Protein AF-A0A9J6NYT6-F1 (afdb_monomer_lite)

pLDDT: mean 82.71, std 15.42, range [29.22, 96.88]

Foldseek 3Di:
DFFPAKDQQLVVFDPVDPVCVLLRALKMKTADPDADPDDQAPQWWKWKADPVRDIAIWHFNDWDADPRGTITMTHGDPADDPDDSCPSSPDTDDGTDMDMGTWDDLVVAACSCVVCVVVVNYRFWLAQWAWDWDDDPQKIWIFIDDGVQKTKIKIFARWDDKDKDWDVGPDCVVRHPHGWGGWDWTADPVRWIKIKTKDKDKDWAQPDADPVRHRPDTDIDITIIMMIITGRGIHMDMDRNVVVVCVVVVHDDDDQDPVNVVVVVVVVVVVVVPDDDDDDDDD

Structure (mmCIF, N/CA/C/O backbone):
data_AF-A0A9J6NYT6-F1
#
_entry.id   AF-A0A9J6NYT6-F1
#
loop_
_atom_site.group_PDB
_atom_site.id
_atom_site.type_symbol
_atom_site.label_atom_id
_atom_site.label_alt_id
_atom_site.label_comp_id
_atom_site.label_asym_id
_atom_site.label_entity_id
_atom_site.label_seq_id
_atom_site.pdbx_PDB_ins_code
_atom_site.Cartn_x
_atom_site.Cartn_y
_atom_site.Cartn_z
_atom_site.occupancy
_atom_site.B_iso_or_equiv
_atom_site.auth_seq_id
_atom_site.auth_comp_id
_atom_site.auth_asym_id
_atom_site.auth_atom_id
_atom_site.pdbx_PDB_model_num
ATOM 1 N N . MET A 1 1 ? -15.935 11.341 13.101 1.00 89.31 1 MET A N 1
ATOM 2 C CA . MET A 1 1 ? -15.604 10.497 14.270 1.00 89.31 1 MET A CA 1
ATOM 3 C C . MET A 1 1 ? -15.209 11.402 15.426 1.00 89.31 1 MET A C 1
ATOM 5 O O . MET A 1 1 ? -14.407 12.306 15.218 1.00 89.31 1 MET A O 1
ATOM 9 N N . ASN A 1 2 ? -15.717 11.183 16.635 1.00 92.25 2 ASN A N 1
ATOM 10 C CA . ASN A 1 2 ? -15.248 11.907 17.818 1.00 92.25 2 ASN A CA 1
ATOM 11 C C . ASN A 1 2 ? -14.511 10.955 18.776 1.00 92.25 2 ASN A C 1
ATOM 13 O O . ASN A 1 2 ? -15.059 9.969 19.260 1.00 92.25 2 ASN A O 1
ATOM 17 N N . ILE A 1 3 ? -13.231 11.246 19.018 1.00 92.06 3 ILE A N 1
ATOM 18 C CA . ILE A 1 3 ? -12.325 10.421 19.820 1.00 92.06 3 ILE A CA 1
ATOM 19 C C . ILE A 1 3 ? -12.469 10.797 21.295 1.00 92.06 3 ILE A C 1
ATOM 21 O O . ILE A 1 3 ? -12.020 11.861 21.734 1.00 92.06 3 ILE A O 1
ATOM 25 N N . ILE A 1 4 ? -13.029 9.889 22.093 1.00 93.31 4 ILE A N 1
ATOM 26 C CA . ILE A 1 4 ? -13.203 10.075 23.541 1.00 93.31 4 ILE A CA 1
ATOM 27 C C . ILE A 1 4 ? -11.895 9.783 24.284 1.00 93.31 4 ILE A C 1
ATOM 29 O O . ILE A 1 4 ? -11.537 10.442 25.275 1.00 93.31 4 ILE A O 1
ATOM 33 N N . LYS A 1 5 ? -11.181 8.747 23.837 1.00 91.69 5 LYS A N 1
ATOM 34 C CA . LYS A 1 5 ? -9.994 8.213 24.506 1.00 91.69 5 LYS A CA 1
ATOM 35 C C . LYS A 1 5 ? -9.173 7.380 23.529 1.00 91.69 5 LYS A C 1
ATOM 37 O O . LYS A 1 5 ? -9.734 6.643 22.736 1.00 91.69 5 LYS A O 1
ATOM 42 N N . ALA A 1 6 ? -7.853 7.436 23.658 1.00 90.81 6 ALA A N 1
ATOM 43 C CA . ALA A 1 6 ? -6.938 6.545 22.959 1.00 90.81 6 ALA A CA 1
ATOM 44 C C . ALA A 1 6 ? -5.901 5.993 23.941 1.00 90.81 6 ALA A C 1
ATOM 46 O O . ALA A 1 6 ? -5.432 6.711 24.831 1.00 90.81 6 ALA A O 1
ATOM 47 N N . VAL A 1 7 ? -5.574 4.711 23.813 1.00 90.88 7 VAL A N 1
ATOM 48 C CA . VAL A 1 7 ? -4.618 3.996 24.671 1.00 90.88 7 VAL A CA 1
ATOM 49 C C . VAL A 1 7 ? -3.883 2.931 23.862 1.00 90.88 7 VAL A C 1
ATOM 51 O O . VAL A 1 7 ? -4.403 2.447 22.864 1.00 90.88 7 VAL A O 1
ATOM 54 N N . ASN A 1 8 ? -2.695 2.523 24.307 1.00 89.12 8 ASN A N 1
ATOM 55 C CA . ASN A 1 8 ? -1.997 1.393 23.688 1.00 89.12 8 ASN A CA 1
ATOM 56 C C . ASN A 1 8 ? -2.795 0.097 23.901 1.00 89.12 8 ASN A C 1
ATOM 58 O O . ASN A 1 8 ? -3.263 -0.162 25.019 1.00 89.12 8 ASN A O 1
ATOM 62 N N . ASN A 1 9 ? -2.930 -0.709 22.845 1.00 89.56 9 ASN A N 1
ATOM 63 C CA . ASN A 1 9 ? -3.785 -1.896 22.864 1.00 89.56 9 ASN A CA 1
ATOM 64 C C . ASN A 1 9 ? -3.196 -3.042 23.708 1.00 89.56 9 ASN A C 1
ATOM 66 O O . ASN A 1 9 ? -3.945 -3.832 24.271 1.00 89.56 9 ASN A O 1
ATOM 70 N N . SER A 1 10 ? -1.875 -3.069 23.920 1.00 83.81 10 SER A N 1
ATOM 71 C CA . SER A 1 10 ? -1.151 -4.084 24.718 1.00 83.81 10 SER A CA 1
ATOM 72 C C . SER A 1 10 ? -1.704 -4.383 26.119 1.00 83.81 10 SER A C 1
ATOM 74 O O . SER A 1 10 ? -1.366 -5.412 26.699 1.00 83.81 10 SER A O 1
ATOM 76 N N . ARG A 1 11 ? -2.529 -3.502 26.699 1.00 83.94 11 ARG A N 1
ATOM 77 C CA . ARG A 1 11 ? -3.170 -3.714 28.011 1.00 83.94 11 ARG A CA 1
ATOM 78 C C . ARG A 1 11 ? -4.431 -4.578 27.956 1.00 83.94 11 ARG A C 1
ATOM 80 O O . ARG A 1 11 ? -4.862 -5.055 29.000 1.00 83.94 11 ARG A O 1
ATOM 87 N N . PHE A 1 12 ? -5.017 -4.750 26.776 1.00 84.12 12 PHE A N 1
ATOM 88 C CA . PHE A 1 12 ? -6.270 -5.479 26.559 1.00 84.12 12 PHE A CA 1
ATOM 89 C C . PHE A 1 12 ? -6.036 -6.884 26.011 1.00 84.12 12 PHE A C 1
ATOM 91 O O . PHE A 1 12 ? -6.985 -7.618 25.758 1.00 84.12 12 PHE A O 1
ATOM 98 N N . VAL A 1 13 ? -4.768 -7.255 25.834 1.00 81.56 13 VAL A N 1
ATOM 99 C CA . VAL A 1 13 ? -4.377 -8.454 25.117 1.00 81.56 13 VAL A CA 1
ATOM 100 C C . VAL A 1 13 ? -3.459 -9.311 25.981 1.00 81.56 13 VAL A C 1
ATOM 102 O O . VAL A 1 13 ? -2.550 -8.812 26.649 1.00 81.56 13 VAL A O 1
ATOM 105 N N . SER A 1 14 ? -3.716 -10.619 26.007 1.00 75.00 14 SER A N 1
ATOM 106 C CA . SER A 1 14 ? -2.913 -11.559 26.786 1.00 75.00 14 SER A CA 1
ATOM 107 C C . SER A 1 14 ? -1.550 -11.767 26.133 1.00 75.00 14 SER A C 1
ATOM 109 O O . SER A 1 14 ? -1.459 -12.324 25.047 1.00 75.00 14 SER A O 1
ATOM 111 N N . LYS A 1 15 ? -0.470 -11.436 26.849 1.00 68.44 15 LYS A N 1
ATOM 112 C CA . LYS A 1 15 ? 0.912 -11.717 26.410 1.00 68.44 15 LYS A CA 1
ATOM 113 C C . LYS A 1 15 ? 1.269 -13.210 26.360 1.00 68.44 15 LYS A C 1
ATOM 115 O O . LYS A 1 15 ? 2.393 -13.545 26.015 1.00 68.44 15 LYS A O 1
ATOM 120 N N . LYS A 1 16 ? 0.365 -14.096 26.789 1.00 69.94 16 LYS A N 1
ATOM 121 C CA . LYS A 1 16 ? 0.577 -15.553 26.790 1.00 69.94 16 LYS A CA 1
ATOM 122 C C . LYS A 1 16 ? 0.117 -16.227 25.498 1.00 69.94 16 LYS A C 1
ATOM 124 O O . LYS A 1 16 ? 0.369 -17.415 25.339 1.00 69.94 16 LYS A O 1
ATOM 129 N N . ASP A 1 17 ? -0.582 -15.499 24.634 1.00 71.38 17 ASP A N 1
ATOM 130 C CA . ASP A 1 17 ? -1.021 -15.993 23.336 1.00 71.38 17 ASP A CA 1
ATOM 131 C C . ASP A 1 17 ? -0.263 -15.232 22.246 1.00 71.38 17 ASP A C 1
ATOM 133 O O . ASP A 1 17 ? -0.479 -14.035 22.046 1.00 71.38 17 ASP A O 1
ATOM 137 N N . GLU A 1 18 ? 0.663 -15.926 21.583 1.00 62.22 18 GLU A N 1
ATOM 138 C CA . GLU A 1 18 ? 1.524 -15.350 20.545 1.00 62.22 18 GLU A CA 1
ATOM 139 C C . GLU A 1 18 ? 0.711 -14.742 19.396 1.00 62.22 18 GLU A C 1
ATOM 141 O O . GLU A 1 18 ? 1.094 -13.699 18.879 1.00 62.22 18 GLU A O 1
ATOM 146 N N . ARG A 1 19 ? -0.461 -15.304 19.061 1.00 63.06 19 ARG A N 1
ATOM 147 C CA . ARG A 1 19 ? -1.293 -14.795 17.955 1.00 63.06 19 ARG A CA 1
ATOM 148 C C . ARG A 1 19 ? -1.909 -13.437 18.252 1.00 63.06 19 ARG A C 1
ATOM 150 O O . ARG A 1 19 ? -2.199 -12.684 17.333 1.00 63.06 19 ARG A O 1
ATOM 157 N N . TYR A 1 20 ? -2.139 -13.126 19.525 1.00 66.88 20 TYR A N 1
ATOM 158 C CA . TYR A 1 20 ? -2.675 -11.828 19.918 1.00 66.88 20 TYR A CA 1
ATOM 159 C C . TYR A 1 20 ? -1.577 -10.842 20.334 1.00 66.88 20 TYR A C 1
ATOM 161 O O . TYR A 1 20 ? -1.833 -9.643 20.424 1.00 66.88 20 TYR A O 1
ATOM 169 N N . TYR A 1 21 ? -0.350 -11.312 20.573 1.00 64.88 21 TYR A N 1
ATOM 170 C CA . TYR A 1 21 ? 0.775 -10.438 20.900 1.00 64.88 21 TYR A CA 1
ATOM 171 C C . TYR A 1 21 ? 1.012 -9.378 19.812 1.00 64.88 21 TYR A C 1
ATOM 173 O O . TYR A 1 21 ? 1.197 -8.207 20.150 1.00 64.88 21 TYR A O 1
ATOM 181 N N . GLU A 1 22 ? 0.908 -9.770 18.539 1.00 63.12 22 GLU A N 1
ATOM 182 C CA . GLU A 1 22 ? 1.060 -8.889 17.371 1.00 63.12 22 GLU A CA 1
ATOM 183 C C . GLU A 1 22 ? 0.010 -7.763 17.360 1.00 63.12 22 GLU A C 1
ATOM 185 O O . GLU A 1 22 ? 0.366 -6.599 17.252 1.00 63.12 22 GLU A O 1
ATOM 190 N N . ILE A 1 23 ? -1.261 -8.067 17.659 1.00 67.56 23 ILE A N 1
ATOM 191 C CA . ILE A 1 23 ? -2.354 -7.071 17.771 1.00 67.56 23 ILE A CA 1
ATOM 192 C C . ILE A 1 23 ? -2.199 -6.174 19.023 1.00 67.56 23 ILE A C 1
ATOM 194 O O . ILE A 1 23 ? -2.847 -5.133 19.186 1.00 67.56 23 ILE A O 1
ATOM 198 N N . GLY A 1 24 ? -1.374 -6.588 19.986 1.00 72.19 24 GLY A N 1
ATOM 199 C CA . GLY A 1 24 ? -1.119 -5.846 21.218 1.00 72.19 24 GLY A CA 1
ATOM 200 C C . GLY A 1 24 ? 0.029 -4.841 21.103 1.00 72.19 24 GLY A C 1
ATOM 201 O O . GLY A 1 24 ? -0.044 -3.763 21.708 1.00 72.19 24 GLY A O 1
ATOM 202 N N . TYR A 1 25 ? 1.100 -5.197 20.396 1.00 74.44 25 TYR A N 1
ATOM 203 C CA . TYR A 1 25 ? 2.302 -4.376 20.242 1.00 74.44 25 TYR A CA 1
ATOM 204 C C . TYR A 1 25 ? 2.133 -3.370 19.094 1.00 74.44 25 TYR A C 1
ATOM 206 O O . TYR A 1 25 ? 1.484 -3.673 18.109 1.00 74.44 25 TYR A O 1
ATOM 214 N N . GLY A 1 26 ? 2.634 -2.138 19.239 1.00 77.44 26 GLY A N 1
ATOM 215 C CA . GLY A 1 26 ? 2.500 -1.082 18.213 1.00 77.44 26 GLY A CA 1
ATOM 216 C C . GLY A 1 26 ? 1.087 -0.498 18.020 1.00 77.44 26 GLY A C 1
ATOM 217 O O . GLY A 1 26 ? 0.943 0.692 17.740 1.00 77.44 26 GLY A O 1
ATOM 218 N N . CYS A 1 27 ? 0.041 -1.281 18.288 1.00 87.50 27 CYS A N 1
ATOM 219 C CA . CYS A 1 27 ? -1.355 -0.911 18.088 1.00 87.50 27 CYS A CA 1
ATOM 220 C C . CYS A 1 27 ? -1.920 0.055 19.146 1.00 87.50 27 CYS A C 1
ATOM 222 O O . CYS A 1 27 ? -1.595 0.010 20.346 1.00 87.50 27 CYS A O 1
ATOM 224 N N . LYS A 1 28 ? -2.899 0.868 18.731 1.00 90.00 28 LYS A N 1
ATOM 225 C CA . LYS A 1 28 ? -3.698 1.732 19.615 1.00 90.00 28 LYS A CA 1
ATOM 226 C C . LYS A 1 28 ? -5.175 1.384 19.554 1.00 90.00 28 LYS A C 1
ATOM 228 O O . LYS A 1 28 ? -5.756 1.284 18.486 1.00 90.00 28 LYS A O 1
ATOM 233 N N . ARG A 1 29 ? -5.816 1.308 20.719 1.00 92.56 29 ARG A N 1
ATOM 234 C CA . ARG A 1 29 ? -7.275 1.270 20.832 1.00 92.56 29 ARG A CA 1
ATOM 235 C C . ARG A 1 29 ? -7.814 2.691 20.965 1.00 92.56 29 ARG A C 1
ATOM 237 O O . ARG A 1 29 ? -7.418 3.418 21.885 1.00 92.56 29 ARG A O 1
ATOM 244 N N . ILE A 1 30 ? -8.729 3.064 20.079 1.00 93.31 30 ILE A N 1
ATOM 245 C CA . ILE A 1 30 ? -9.448 4.339 20.086 1.00 93.31 30 ILE A CA 1
ATOM 246 C C . ILE A 1 30 ? -10.905 4.083 20.450 1.00 93.31 30 ILE A C 1
ATOM 248 O O . ILE A 1 30 ? -11.561 3.277 19.805 1.00 93.31 30 ILE A O 1
ATOM 252 N N . TYR A 1 31 ? -11.401 4.799 21.456 1.00 94.88 31 TYR A N 1
ATOM 253 C CA . TYR A 1 31 ? -12.810 4.823 21.833 1.00 94.88 31 TYR A CA 1
ATOM 254 C C . TYR A 1 31 ? -13.521 5.990 21.163 1.00 94.88 31 TYR A C 1
ATOM 256 O O . TYR A 1 31 ? -13.043 7.133 21.223 1.00 94.88 31 TYR A O 1
ATOM 264 N N . THR A 1 32 ? -14.679 5.696 20.590 1.00 93.88 32 THR A N 1
ATOM 265 C CA . THR A 1 32 ? -15.539 6.635 19.876 1.00 93.88 32 THR A CA 1
ATOM 266 C C . THR A 1 32 ? -16.887 6.761 20.578 1.00 93.88 32 THR A C 1
ATOM 268 O O . THR A 1 32 ? -17.296 5.892 21.348 1.00 93.88 32 THR A O 1
ATOM 271 N N . ASP A 1 33 ? -17.563 7.889 20.376 1.00 91.38 33 ASP A N 1
ATOM 272 C CA . ASP A 1 33 ? -18.908 8.133 20.917 1.00 91.38 33 ASP A CA 1
ATOM 273 C C . ASP A 1 33 ? -20.014 7.386 20.173 1.00 91.38 33 ASP A C 1
ATOM 275 O O . ASP A 1 33 ? -21.083 7.145 20.733 1.00 91.38 33 ASP A O 1
ATOM 279 N N . GLU A 1 34 ? -19.736 6.978 18.943 1.00 90.94 34 GLU A N 1
ATOM 280 C CA . GLU A 1 34 ? -20.623 6.189 18.105 1.00 90.94 34 GLU A CA 1
ATOM 281 C C . GLU A 1 34 ? -19.889 5.009 17.466 1.00 90.94 34 GLU A C 1
ATOM 283 O O . GLU A 1 34 ? -18.660 5.004 17.337 1.00 90.94 34 GLU A O 1
ATOM 288 N N . LYS A 1 35 ? -20.662 4.007 17.039 1.00 91.62 35 LYS A N 1
ATOM 289 C CA . LYS A 1 35 ? -20.138 2.906 16.237 1.00 91.62 35 LYS A CA 1
ATOM 290 C C . LYS A 1 35 ? -19.769 3.448 14.860 1.00 91.62 35 LYS A C 1
ATOM 292 O O . LYS A 1 35 ? -20.596 4.070 14.198 1.00 91.62 35 LYS A O 1
ATOM 297 N N . LEU A 1 36 ? -18.554 3.155 14.413 1.00 89.62 36 LEU A N 1
ATOM 298 C CA . LEU A 1 36 ? -18.132 3.449 13.051 1.00 89.62 36 LEU A CA 1
ATOM 299 C C . LEU A 1 36 ? -18.509 2.283 12.139 1.00 89.62 36 LEU A C 1
ATOM 301 O O . LEU A 1 36 ? -18.157 1.137 12.418 1.00 89.62 36 LEU A O 1
ATOM 305 N N . ASP A 1 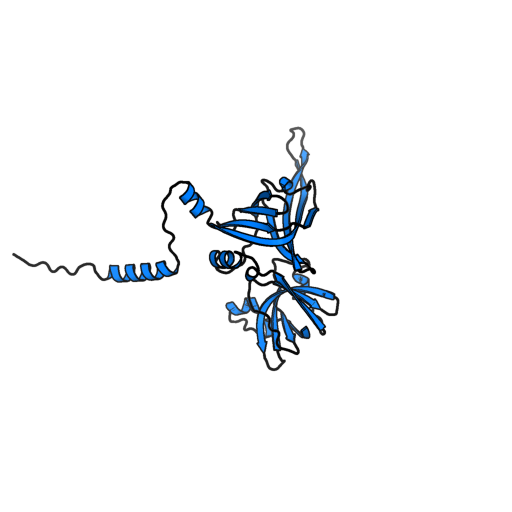37 ? -19.218 2.571 11.052 1.00 88.81 37 ASP A N 1
ATOM 306 C CA . ASP A 1 37 ? -19.538 1.579 10.025 1.00 88.81 37 ASP A CA 1
ATOM 307 C C . ASP A 1 37 ? -18.374 1.465 9.034 1.00 88.81 37 ASP A C 1
ATOM 309 O O . ASP A 1 37 ? -18.398 2.013 7.933 1.00 88.81 37 ASP A O 1
ATOM 313 N N . ILE A 1 38 ? -17.282 0.856 9.499 1.00 87.94 38 ILE A N 1
ATOM 314 C CA . ILE A 1 38 ? -16.021 0.756 8.764 1.00 87.94 38 ILE A CA 1
ATOM 315 C C . ILE A 1 38 ? -15.564 -0.707 8.768 1.00 87.94 38 ILE A C 1
ATOM 317 O O . ILE A 1 38 ? -15.541 -1.325 9.836 1.00 87.94 38 ILE A O 1
ATOM 321 N N . PRO A 1 39 ? -15.208 -1.286 7.607 1.00 89.25 39 PRO A N 1
ATOM 322 C CA . PRO A 1 39 ? -14.769 -2.672 7.538 1.00 89.25 39 PRO A CA 1
ATOM 323 C C . PRO A 1 39 ? -13.416 -2.867 8.232 1.00 89.25 39 PRO A C 1
ATOM 325 O O . PRO A 1 39 ? -12.476 -2.092 8.027 1.00 89.25 39 PRO A O 1
ATOM 328 N N . VAL A 1 40 ? -13.337 -3.936 9.027 1.00 90.00 40 VAL A N 1
ATOM 329 C CA . VAL A 1 40 ? -12.113 -4.430 9.668 1.00 90.00 40 VAL A CA 1
ATOM 330 C C . VAL A 1 40 ? -11.440 -5.396 8.702 1.00 90.00 40 VAL A C 1
ATOM 332 O O . VAL A 1 40 ? -11.814 -6.563 8.621 1.00 90.00 40 VAL A O 1
ATOM 335 N N . GLU A 1 41 ? -10.486 -4.892 7.928 1.00 88.81 41 GLU A N 1
ATOM 336 C CA . GLU A 1 41 ? -9.841 -5.645 6.856 1.00 88.81 41 GLU A CA 1
ATOM 337 C C . GLU A 1 41 ? -8.365 -5.277 6.753 1.00 88.81 41 GLU A C 1
ATOM 339 O O . GLU A 1 41 ? -8.009 -4.114 6.573 1.00 88.81 41 GLU A O 1
ATOM 344 N N . LYS A 1 42 ? -7.501 -6.294 6.794 1.00 85.25 42 LYS A N 1
ATOM 345 C CA . LYS A 1 42 ? -6.040 -6.138 6.884 1.00 85.25 42 LYS A CA 1
ATOM 346 C C . LYS A 1 42 ? -5.378 -5.453 5.678 1.00 85.25 42 LYS A C 1
ATOM 348 O O . LYS A 1 42 ? -4.242 -5.014 5.775 1.00 85.25 42 LYS A O 1
ATOM 353 N N . ASN A 1 43 ? -6.078 -5.390 4.543 1.00 90.25 43 ASN A N 1
ATOM 354 C CA . ASN A 1 43 ? -5.583 -4.786 3.302 1.00 90.25 43 ASN A CA 1
ATOM 355 C C . ASN A 1 43 ? -6.191 -3.396 3.028 1.00 90.25 43 ASN A C 1
ATOM 357 O O . ASN A 1 43 ? -5.990 -2.856 1.943 1.00 90.25 43 ASN A O 1
ATOM 361 N N . ILE A 1 44 ? -6.984 -2.836 3.950 1.00 93.31 44 ILE A N 1
ATOM 362 C CA . ILE A 1 44 ? -7.579 -1.503 3.791 1.00 93.31 44 ILE A CA 1
ATOM 363 C C . ILE A 1 44 ? -6.832 -0.510 4.673 1.00 93.31 44 ILE A C 1
ATOM 365 O O . ILE A 1 44 ? -6.776 -0.678 5.892 1.00 93.31 44 ILE A O 1
ATOM 369 N N . VAL A 1 45 ? -6.313 0.547 4.053 1.00 92.06 45 VAL A N 1
ATOM 370 C CA . VAL A 1 45 ? -5.571 1.604 4.740 1.00 92.06 45 VAL A CA 1
ATOM 371 C C . VAL A 1 45 ? -6.441 2.845 4.871 1.00 92.06 45 VAL A C 1
ATOM 373 O O . VAL A 1 45 ? -7.098 3.297 3.923 1.00 92.06 45 VAL A O 1
ATOM 376 N N . TYR A 1 46 ? -6.426 3.410 6.071 1.00 91.75 46 TYR A N 1
ATOM 377 C CA . TYR A 1 46 ? -7.132 4.623 6.434 1.00 91.75 46 TYR A CA 1
ATOM 378 C C . TYR A 1 46 ? -6.148 5.700 6.870 1.00 91.75 46 TYR A C 1
ATOM 380 O O . TYR A 1 46 ? -5.250 5.444 7.664 1.00 91.75 46 TYR A O 1
ATOM 388 N N . ASN A 1 47 ? -6.391 6.927 6.429 1.00 90.25 47 ASN A N 1
ATOM 389 C CA . ASN A 1 47 ? -5.800 8.118 7.009 1.00 90.25 47 ASN A CA 1
ATOM 390 C C . ASN A 1 47 ? -6.740 8.664 8.091 1.00 90.25 47 ASN A C 1
ATOM 392 O O . ASN A 1 47 ? -7.926 8.908 7.832 1.00 90.25 47 ASN A O 1
ATOM 396 N N . ILE A 1 48 ? -6.227 8.840 9.306 1.00 89.25 48 ILE A N 1
ATOM 397 C CA . ILE A 1 48 ? -6.963 9.456 10.410 1.00 89.25 48 ILE A CA 1
ATOM 398 C C . ILE A 1 48 ? -6.302 10.781 10.751 1.00 89.25 48 ILE A C 1
ATOM 400 O O . ILE A 1 48 ? -5.164 10.814 11.210 1.00 89.25 48 ILE A O 1
ATOM 404 N N . GLN A 1 49 ? -7.058 11.865 10.609 1.00 89.56 49 GLN A N 1
ATOM 405 C CA . GLN A 1 49 ? -6.614 13.202 10.975 1.00 89.56 49 GLN A CA 1
ATOM 406 C C . GLN A 1 49 ? -7.366 13.678 12.218 1.00 89.56 49 GLN A C 1
ATOM 408 O O . GLN A 1 49 ? -8.596 13.750 12.268 1.00 89.56 49 GLN A O 1
ATOM 413 N N . THR A 1 50 ? -6.614 14.003 13.261 1.00 87.69 50 THR A N 1
ATOM 414 C CA . THR A 1 50 ? -7.147 14.513 14.529 1.00 87.69 50 THR A CA 1
ATOM 415 C C . THR A 1 50 ? -7.396 16.021 14.466 1.00 87.69 50 THR A C 1
ATOM 417 O O . THR A 1 50 ? -6.819 16.730 13.643 1.00 87.69 50 THR A O 1
ATOM 420 N N . LYS A 1 51 ? -8.183 16.555 15.410 1.00 84.69 51 LYS A N 1
ATOM 421 C CA . LYS A 1 51 ? -8.414 18.006 15.547 1.00 84.69 51 LYS A CA 1
ATOM 422 C C . LYS A 1 51 ? -7.127 18.834 15.651 1.00 84.69 51 LYS A C 1
ATOM 424 O O . LYS A 1 51 ? -7.119 19.994 15.253 1.00 84.69 51 LYS A O 1
ATOM 429 N N . SER A 1 52 ? -6.062 18.276 16.230 1.00 84.19 52 SER A N 1
ATOM 430 C CA . SER A 1 52 ? -4.772 18.964 16.365 1.00 84.19 52 SER A CA 1
ATOM 431 C C . SER A 1 52 ? -3.968 19.010 15.064 1.00 84.19 52 SER A C 1
ATOM 433 O O . SER A 1 52 ? -2.863 19.539 15.074 1.00 84.19 52 SER A O 1
ATOM 435 N N . GLY A 1 53 ? -4.491 18.451 13.968 1.00 83.25 53 GLY A N 1
ATOM 436 C CA . GLY A 1 53 ? -3.820 18.378 12.671 1.00 83.25 53 GLY A CA 1
ATOM 437 C C . GLY A 1 53 ? -2.896 17.171 12.518 1.00 83.25 53 GLY A C 1
ATOM 438 O O . GLY A 1 53 ? -2.425 16.922 11.416 1.00 83.25 53 GLY A O 1
ATOM 439 N N . GLN A 1 54 ? -2.674 16.391 13.584 1.00 83.19 54 GLN A N 1
ATOM 440 C CA . GLN A 1 54 ? -1.891 15.158 13.501 1.00 83.19 54 GLN A CA 1
ATOM 441 C C . GLN A 1 54 ? -2.630 14.151 12.619 1.00 83.19 54 GLN A C 1
ATOM 443 O O . GLN A 1 54 ? -3.807 13.878 12.886 1.00 83.19 54 GLN A O 1
ATOM 448 N N . SER A 1 55 ? -1.925 13.608 11.630 1.00 84.69 55 SER A N 1
ATOM 449 C CA . SER A 1 55 ? -2.405 12.573 10.721 1.00 84.69 55 SER A CA 1
ATOM 450 C C . SER A 1 55 ? -1.612 11.279 10.907 1.00 84.69 55 SER A C 1
ATOM 452 O O . SER A 1 55 ? -0.473 11.316 11.369 1.00 84.69 55 SER A O 1
ATOM 454 N N . PHE A 1 56 ? -2.236 10.139 10.635 1.00 84.25 56 PHE A N 1
ATOM 455 C CA . PHE A 1 56 ? -1.584 8.833 10.650 1.00 84.25 56 PHE A CA 1
ATOM 456 C C . PHE A 1 56 ? -2.293 7.860 9.711 1.00 84.25 56 PHE A C 1
ATOM 458 O O . PHE A 1 56 ? -3.526 7.837 9.646 1.00 84.25 56 PHE A O 1
ATOM 465 N N . GLU A 1 57 ? -1.499 7.041 9.024 1.00 86.56 57 GLU A N 1
ATOM 466 C CA . GLU A 1 57 ? -1.967 5.957 8.162 1.00 86.56 57 GLU A CA 1
ATOM 467 C C . GLU A 1 57 ? -1.984 4.636 8.924 1.00 86.56 57 GLU A C 1
ATOM 469 O O . GLU A 1 57 ? -1.001 4.234 9.554 1.00 86.56 57 GLU A O 1
ATOM 474 N N . VAL A 1 58 ? -3.139 3.979 8.926 1.00 88.31 58 VAL A N 1
ATOM 475 C CA . VAL A 1 58 ? -3.408 2.822 9.778 1.00 88.31 58 VAL A CA 1
ATOM 476 C C . VAL A 1 58 ? -4.304 1.814 9.081 1.00 88.31 58 VAL A C 1
ATOM 478 O O . VAL A 1 58 ? -5.139 2.156 8.243 1.00 88.31 58 VAL A O 1
ATOM 481 N N . VAL A 1 59 ? -4.189 0.569 9.516 1.00 90.81 59 VAL A N 1
ATOM 482 C CA . VAL A 1 59 ? -5.163 -0.486 9.257 1.00 90.81 59 VAL A CA 1
ATOM 483 C C . VAL A 1 59 ? -6.044 -0.633 10.496 1.00 90.81 59 VAL A C 1
ATOM 485 O O . VAL A 1 59 ? -5.573 -0.547 11.632 1.00 90.81 59 VAL A O 1
ATOM 488 N N . ILE A 1 60 ? -7.345 -0.841 10.296 1.00 92.00 60 ILE A N 1
ATOM 489 C CA . ILE A 1 60 ? -8.246 -1.200 11.396 1.00 92.00 60 ILE A CA 1
ATOM 490 C C . ILE A 1 60 ? -8.269 -2.721 11.492 1.00 92.00 60 ILE A C 1
ATOM 492 O O . ILE A 1 60 ? -8.806 -3.390 10.611 1.00 92.00 60 ILE A O 1
ATOM 496 N N . VAL A 1 61 ? -7.689 -3.248 12.568 1.00 89.94 61 VAL A N 1
ATOM 497 C CA . VAL A 1 61 ? -7.507 -4.696 12.779 1.00 89.94 61 VAL A CA 1
ATOM 498 C C . VAL A 1 61 ? -8.553 -5.311 13.702 1.00 89.94 61 VAL A C 1
ATOM 500 O O . VAL A 1 61 ? -8.718 -6.526 13.715 1.00 89.94 61 VAL A O 1
ATOM 503 N N . ASP A 1 62 ? -9.281 -4.486 14.458 1.00 91.06 62 ASP A N 1
ATOM 504 C CA . ASP A 1 62 ? -10.401 -4.931 15.287 1.00 91.06 62 ASP A CA 1
ATOM 505 C C . ASP A 1 62 ? -11.377 -3.776 15.567 1.00 91.06 62 ASP A C 1
ATOM 507 O O . ASP A 1 62 ? -11.007 -2.597 15.526 1.00 91.06 62 ASP A O 1
ATOM 511 N N . SER A 1 63 ? -12.628 -4.103 15.878 1.00 93.19 63 SER A N 1
ATOM 512 C CA . SER A 1 63 ? -13.628 -3.142 16.347 1.00 93.19 63 SER A CA 1
ATOM 513 C C . SER A 1 63 ? -14.653 -3.819 17.247 1.00 93.19 63 SER A C 1
ATOM 515 O O . SER A 1 63 ? -14.954 -5.004 17.102 1.00 93.19 63 SER A O 1
ATOM 517 N N . GLY A 1 64 ? -15.225 -3.068 18.180 1.00 93.25 64 GLY A N 1
ATOM 518 C CA . GLY A 1 64 ? -16.215 -3.633 19.083 1.00 93.25 64 GLY A CA 1
ATOM 519 C C . GLY A 1 64 ? -16.733 -2.642 20.104 1.00 93.25 64 GLY A C 1
ATOM 520 O O . GLY A 1 64 ? -16.623 -1.430 19.942 1.00 93.25 64 GLY A O 1
ATOM 521 N N . LYS A 1 65 ? -17.300 -3.190 21.176 1.00 94.12 65 LYS A N 1
ATOM 522 C CA . LYS A 1 65 ? -17.853 -2.436 22.294 1.00 94.12 65 LYS A CA 1
ATOM 523 C C . LYS A 1 65 ? -17.430 -3.079 23.606 1.00 94.12 65 LYS A C 1
ATOM 525 O O . LYS A 1 65 ? -17.542 -4.295 23.756 1.00 94.12 65 LYS A O 1
ATOM 530 N N . ASP A 1 66 ? -16.987 -2.265 24.554 1.00 92.38 66 ASP A N 1
ATOM 531 C CA . ASP A 1 66 ? -16.760 -2.679 25.939 1.00 92.38 66 ASP A CA 1
ATOM 532 C C . ASP A 1 66 ? -17.362 -1.664 26.932 1.00 92.38 66 ASP A C 1
ATOM 534 O O . ASP A 1 66 ? -18.123 -0.773 26.545 1.00 92.38 66 ASP A O 1
ATOM 538 N N . ASP A 1 67 ? -17.047 -1.810 28.222 1.00 90.38 67 ASP A N 1
ATOM 539 C CA . ASP A 1 67 ? -17.554 -0.953 29.305 1.00 90.38 67 ASP A CA 1
ATOM 540 C C . ASP A 1 67 ? -17.221 0.541 29.127 1.00 90.38 67 ASP A C 1
ATOM 542 O O . ASP A 1 67 ? -17.862 1.400 29.737 1.00 90.38 67 ASP A O 1
ATOM 546 N N . LEU A 1 68 ? -16.209 0.875 28.319 1.00 87.50 68 LEU A N 1
ATOM 547 C CA . LEU A 1 68 ? -15.809 2.250 28.018 1.00 87.50 68 LEU A CA 1
ATOM 548 C C . LEU A 1 68 ? -16.465 2.803 26.744 1.00 87.50 68 LEU A C 1
ATOM 550 O O . LEU A 1 68 ? -16.328 4.002 26.488 1.00 87.50 68 LEU A O 1
ATOM 554 N N . GLY A 1 69 ? -17.182 1.973 25.982 1.00 91.06 69 GLY A N 1
ATOM 555 C CA . GLY A 1 69 ? -17.931 2.370 24.791 1.00 91.06 69 GLY A CA 1
ATOM 556 C C . GLY A 1 69 ? -17.528 1.608 23.533 1.00 91.06 69 GLY A C 1
ATOM 557 O O . GLY A 1 69 ? -16.953 0.522 23.591 1.00 91.06 69 GLY A O 1
ATOM 558 N N . GLU A 1 70 ? -17.869 2.187 22.386 1.00 96.06 70 GLU A N 1
ATOM 559 C CA . GLU A 1 70 ? -17.475 1.680 21.071 1.00 96.06 70 GLU A CA 1
ATOM 560 C C . GLU A 1 70 ? -15.977 1.942 20.853 1.00 96.06 70 GLU A C 1
ATOM 562 O O . GLU A 1 70 ? -15.451 2.979 21.274 1.00 96.06 70 GLU A O 1
ATOM 567 N N . PHE A 1 71 ? -15.271 1.006 20.222 1.00 94.56 71 PHE A N 1
ATOM 568 C CA . PHE A 1 71 ? -13.847 1.135 19.945 1.00 94.56 71 PHE A CA 1
ATOM 569 C C . PHE A 1 71 ? -13.442 0.562 18.589 1.00 94.56 71 PHE A C 1
ATOM 571 O O . PHE A 1 71 ? -14.072 -0.348 18.051 1.00 94.56 71 PHE A O 1
ATOM 578 N N . ILE A 1 72 ? -12.308 1.057 18.097 1.00 94.19 72 ILE A N 1
ATOM 579 C CA . ILE A 1 72 ? -11.524 0.475 17.006 1.00 94.19 72 ILE A CA 1
ATOM 580 C C . ILE A 1 72 ? -10.087 0.250 17.478 1.00 94.19 72 ILE A C 1
ATOM 582 O O . ILE A 1 72 ? -9.576 0.985 18.332 1.00 94.19 72 ILE A O 1
ATOM 586 N N . VAL A 1 73 ? -9.428 -0.765 16.933 1.00 92.25 73 VAL A N 1
ATOM 587 C CA . VAL A 1 73 ? -8.000 -1.018 17.127 1.00 92.25 73 VAL A CA 1
ATOM 588 C C . VAL A 1 73 ? -7.280 -0.666 15.838 1.00 92.25 73 VAL A C 1
ATOM 590 O O . VAL A 1 73 ? -7.582 -1.204 14.776 1.00 92.25 73 VAL A O 1
ATOM 593 N N . LEU A 1 74 ? -6.351 0.270 15.963 1.00 90.75 74 LEU A N 1
ATOM 594 C CA . LEU A 1 74 ? -5.512 0.763 14.891 1.00 90.75 74 LEU A CA 1
ATOM 595 C C . LEU A 1 74 ? -4.150 0.101 14.968 1.00 90.75 74 LEU A C 1
ATOM 597 O O . LEU A 1 74 ? -3.488 0.186 16.009 1.00 90.75 74 LEU A O 1
ATOM 601 N N . ASP A 1 75 ? -3.741 -0.469 13.852 1.00 87.38 75 ASP A N 1
ATOM 602 C CA . ASP A 1 75 ? -2.403 -0.978 13.618 1.00 87.38 75 ASP A CA 1
ATOM 603 C C . ASP A 1 75 ? -1.691 -0.024 12.651 1.00 87.38 75 ASP A C 1
ATOM 605 O O . ASP A 1 75 ? -2.221 0.238 11.563 1.00 87.38 75 ASP A O 1
ATOM 609 N N . PRO A 1 76 ? -0.571 0.603 13.046 1.00 80.06 76 PRO A N 1
ATOM 610 C CA . PRO A 1 76 ? 0.149 1.477 12.138 1.00 80.06 76 PRO A CA 1
ATOM 611 C C . PRO A 1 76 ? 0.782 0.624 11.034 1.00 80.06 76 PRO A C 1
ATOM 613 O O . PRO A 1 76 ? 1.490 -0.339 11.297 1.00 80.06 76 PRO A O 1
ATOM 616 N N . THR A 1 77 ? 0.507 0.966 9.779 1.00 69.81 77 THR A N 1
ATOM 617 C CA . THR A 1 77 ? 1.044 0.200 8.652 1.00 69.81 77 THR A CA 1
ATOM 618 C C . THR A 1 77 ? 2.478 0.627 8.354 1.00 69.81 77 THR A C 1
ATOM 620 O O . THR A 1 77 ? 2.673 1.717 7.830 1.00 69.81 77 THR A O 1
ATOM 623 N N . GLU A 1 78 ? 3.461 -0.250 8.580 1.00 58.47 78 GLU A N 1
ATOM 624 C CA . GLU A 1 78 ? 4.873 -0.020 8.199 1.00 58.47 78 GLU A CA 1
ATOM 625 C C . GLU A 1 78 ? 5.045 0.374 6.716 1.00 58.47 78 GLU A C 1
ATOM 627 O O . GLU A 1 78 ? 6.018 1.024 6.350 1.00 58.47 78 GLU A O 1
ATOM 632 N N . ARG A 1 79 ? 4.084 0.004 5.857 1.00 53.06 79 ARG A N 1
ATOM 633 C CA . ARG A 1 79 ? 4.178 0.114 4.393 1.00 53.06 79 ARG A CA 1
ATOM 634 C C . ARG A 1 79 ? 3.919 1.502 3.791 1.00 53.06 79 ARG A C 1
ATOM 636 O O . ARG A 1 79 ? 4.189 1.664 2.609 1.00 53.06 79 ARG A O 1
ATOM 643 N N . TYR A 1 80 ? 3.380 2.469 4.542 1.00 49.75 80 TYR A N 1
ATOM 644 C CA . TYR A 1 80 ? 2.896 3.746 3.972 1.00 49.75 80 TYR A CA 1
ATOM 645 C C . TYR A 1 80 ? 3.234 4.985 4.827 1.00 49.75 80 TYR A C 1
ATOM 647 O O . TYR A 1 80 ? 2.501 5.970 4.871 1.00 49.75 80 TYR A O 1
ATOM 655 N N . TRP A 1 81 ? 4.316 4.939 5.604 1.00 52.47 81 TRP A N 1
ATOM 656 C CA . TRP A 1 81 ? 4.636 6.033 6.521 1.00 52.47 81 TRP A CA 1
ATOM 657 C C . TRP A 1 81 ? 5.353 7.200 5.843 1.00 52.47 81 TRP A C 1
ATOM 659 O O . TRP A 1 81 ? 6.537 7.112 5.531 1.00 52.47 81 TRP A O 1
ATOM 669 N N . GLU A 1 82 ? 4.666 8.341 5.751 1.00 48.06 82 GLU A N 1
ATOM 670 C CA . GLU A 1 82 ? 5.323 9.645 5.577 1.00 48.06 82 GLU A CA 1
ATOM 671 C C . GLU A 1 82 ? 6.036 10.117 6.874 1.00 48.06 82 GLU A C 1
ATOM 673 O O . GLU A 1 82 ? 6.954 10.929 6.795 1.00 48.06 82 GLU A O 1
ATOM 678 N N . ASP A 1 83 ? 5.684 9.578 8.056 1.00 46.28 83 ASP A N 1
ATOM 679 C CA . ASP A 1 83 ? 6.248 9.953 9.369 1.00 46.28 83 ASP A CA 1
ATOM 680 C C . ASP A 1 83 ? 6.732 8.728 10.178 1.00 46.28 83 ASP A C 1
ATOM 682 O O . ASP A 1 83 ? 6.029 7.728 10.298 1.00 46.28 83 ASP A O 1
ATOM 686 N N . GLU A 1 84 ? 7.925 8.821 10.782 1.00 52.31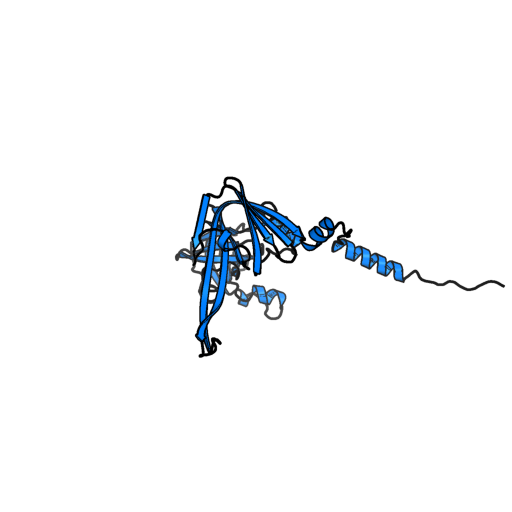 84 GLU A N 1
ATOM 687 C CA . GLU A 1 84 ? 8.624 7.734 11.491 1.00 52.31 84 GLU A CA 1
ATOM 688 C C . GLU A 1 84 ? 7.723 6.906 12.438 1.00 52.31 84 GLU A C 1
ATOM 690 O O . GLU A 1 84 ? 7.106 7.457 13.352 1.00 52.31 84 GLU A O 1
ATOM 695 N N . GLU A 1 85 ? 7.758 5.571 12.313 1.00 53.56 85 GLU A N 1
ATOM 696 C CA . GLU A 1 85 ? 7.175 4.538 13.203 1.00 53.56 85 GLU A CA 1
ATOM 697 C C . GLU A 1 85 ? 7.151 4.896 14.698 1.00 53.56 85 GLU A C 1
ATOM 699 O O . GLU A 1 85 ? 6.203 4.644 15.460 1.00 53.56 85 GLU A O 1
ATOM 704 N N . SER A 1 86 ? 8.266 5.486 15.127 1.00 54.91 86 SER A N 1
ATOM 705 C CA . SER A 1 86 ? 8.550 5.861 16.501 1.00 54.91 86 SER A CA 1
ATOM 706 C C . SER A 1 86 ? 7.525 6.872 17.017 1.00 54.91 86 SER A C 1
ATOM 708 O O . SER A 1 86 ? 7.133 6.823 18.185 1.00 54.91 86 SER A O 1
ATOM 710 N N . THR A 1 87 ? 7.027 7.755 16.150 1.00 60.66 87 THR A N 1
ATOM 711 C CA . THR A 1 87 ? 6.093 8.814 16.516 1.00 60.66 87 THR A CA 1
ATOM 712 C C . THR A 1 87 ? 4.710 8.260 16.812 1.00 60.66 87 THR A C 1
ATOM 714 O O . THR A 1 87 ? 4.136 8.629 17.835 1.00 60.66 87 THR A O 1
ATOM 717 N N . PHE A 1 88 ? 4.166 7.337 16.013 1.00 69.62 88 PHE A N 1
ATOM 718 C CA . PHE A 1 88 ? 2.844 6.778 16.301 1.00 69.62 88 PHE A CA 1
ATOM 719 C C . PHE A 1 88 ? 2.870 5.963 17.590 1.00 69.62 88 PHE A C 1
ATOM 721 O O . PHE A 1 88 ? 2.054 6.183 18.487 1.00 69.62 88 PHE A O 1
ATOM 728 N N . THR A 1 89 ? 3.830 5.055 17.740 1.00 68.06 89 THR A N 1
ATOM 729 C CA . THR A 1 89 ? 3.898 4.167 18.909 1.00 68.06 89 THR A CA 1
ATOM 730 C C . THR A 1 89 ? 4.080 4.941 20.222 1.00 68.06 89 THR A C 1
ATOM 732 O O . THR A 1 89 ? 3.431 4.615 21.226 1.00 68.06 89 THR A O 1
ATOM 735 N N . THR A 1 90 ? 4.863 6.026 20.214 1.00 67.56 90 THR A N 1
ATOM 736 C CA . THR A 1 90 ? 5.149 6.834 21.412 1.00 67.56 90 THR A CA 1
ATOM 737 C C . THR A 1 90 ? 4.156 7.973 21.665 1.00 67.56 90 THR A C 1
ATOM 739 O O . THR A 1 90 ? 3.841 8.254 22.828 1.00 67.56 90 THR A O 1
ATOM 742 N N . ASN A 1 91 ? 3.599 8.601 20.624 1.00 71.56 91 ASN A N 1
ATOM 743 C CA . ASN A 1 91 ? 2.728 9.764 20.789 1.00 71.56 91 ASN A CA 1
ATOM 744 C C . ASN A 1 91 ? 1.298 9.383 21.179 1.00 71.56 91 ASN A C 1
ATOM 746 O O . ASN A 1 91 ? 0.749 8.328 20.846 1.00 71.56 91 ASN A O 1
ATOM 750 N N . ARG A 1 92 ? 0.651 10.280 21.922 1.00 79.44 92 ARG A N 1
ATOM 751 C CA . ARG A 1 92 ? -0.768 10.142 22.255 1.00 79.44 92 ARG A CA 1
ATOM 752 C C . ARG A 1 92 ? -1.606 10.611 21.075 1.00 79.44 92 ARG A C 1
ATOM 754 O O . ARG A 1 92 ? -1.420 11.728 20.615 1.00 79.44 92 ARG A O 1
ATOM 761 N N . VAL A 1 93 ? -2.586 9.807 20.671 1.00 84.81 93 VAL A N 1
ATOM 762 C CA . VAL A 1 93 ? -3.631 10.272 19.752 1.00 84.81 93 VAL A CA 1
ATOM 763 C C . VAL A 1 93 ? -4.523 11.262 20.500 1.00 84.81 93 VAL A C 1
ATOM 765 O O . VAL A 1 93 ? -5.052 10.950 21.574 1.00 84.81 93 VAL A O 1
ATOM 768 N N . ALA A 1 94 ? -4.642 12.474 19.959 1.00 85.56 94 ALA A N 1
ATOM 769 C CA . ALA A 1 94 ? -5.415 13.546 20.568 1.00 85.56 94 ALA A CA 1
ATOM 770 C C . ALA A 1 94 ? -6.917 13.215 20.625 1.00 85.56 94 ALA A C 1
ATOM 772 O O . ALA A 1 94 ? -7.474 12.577 19.733 1.00 85.56 94 ALA A O 1
ATOM 773 N N . LYS A 1 95 ? -7.581 13.679 21.690 1.00 89.38 95 LYS A N 1
ATOM 774 C CA . LYS A 1 95 ? -9.039 13.584 21.835 1.00 89.38 95 LYS A CA 1
ATOM 775 C C . LYS A 1 95 ? -9.753 14.633 20.986 1.00 89.38 95 LYS A C 1
ATOM 777 O O . LYS A 1 95 ? -9.207 15.705 20.723 1.00 89.38 95 LYS A O 1
ATOM 782 N N . GLY A 1 96 ? -11.020 14.369 20.693 1.00 88.06 96 GLY A N 1
ATOM 783 C CA . GLY A 1 96 ? -11.923 15.282 20.004 1.00 88.06 96 GLY A CA 1
ATOM 784 C C . GLY A 1 96 ? -12.263 14.826 18.591 1.00 88.06 96 GLY A C 1
ATOM 785 O O . GLY A 1 96 ? -12.025 13.684 18.206 1.00 88.06 96 GLY A O 1
ATOM 786 N N . ILE A 1 97 ? -12.853 15.741 17.826 1.00 86.81 97 ILE A N 1
ATOM 787 C CA . ILE A 1 97 ? -13.349 15.460 16.479 1.00 86.81 97 ILE A CA 1
ATOM 788 C C . ILE A 1 97 ? -12.172 15.206 15.537 1.00 86.81 97 ILE A C 1
ATOM 790 O O . ILE A 1 97 ? -11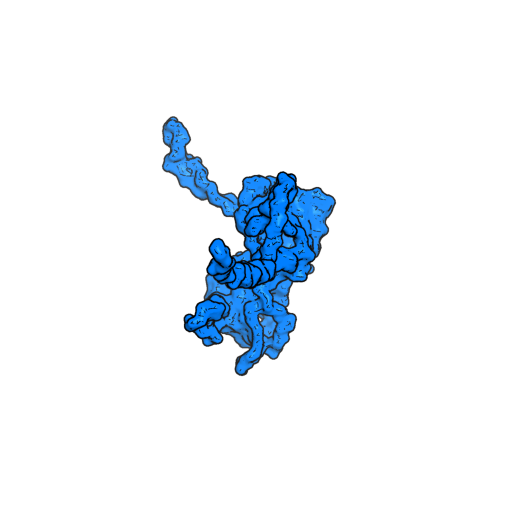.272 16.034 15.425 1.00 86.81 97 ILE A O 1
ATOM 794 N N . GLY A 1 98 ? -12.205 14.069 14.856 1.00 89.06 98 GLY A N 1
ATOM 795 C CA . GLY A 1 98 ? -11.283 13.713 13.792 1.00 89.06 98 GLY A CA 1
ATOM 796 C C . GLY A 1 98 ? -12.024 13.231 12.550 1.00 89.06 98 GLY A C 1
ATOM 797 O O . GLY A 1 98 ? -13.212 12.872 12.588 1.00 89.06 98 GLY A O 1
ATOM 798 N N . THR A 1 99 ? -11.302 13.217 11.443 1.00 91.38 99 THR A N 1
ATOM 799 C CA . THR A 1 99 ? -11.731 12.611 10.188 1.00 91.38 99 THR A CA 1
ATOM 800 C C . THR A 1 99 ? -11.048 11.261 10.031 1.00 91.38 99 THR A C 1
ATOM 802 O O . THR A 1 99 ? -9.942 11.035 10.518 1.00 91.38 99 THR A O 1
ATOM 805 N N . ILE A 1 100 ? -11.751 10.339 9.386 1.00 91.81 100 ILE A N 1
ATOM 806 C CA . ILE A 1 100 ? -11.211 9.058 8.955 1.00 91.81 100 ILE A CA 1
ATOM 807 C C . ILE A 1 100 ? -11.554 8.907 7.480 1.00 91.81 100 ILE A C 1
ATOM 809 O O . ILE A 1 100 ? -12.710 9.097 7.093 1.00 91.81 100 ILE A O 1
ATOM 813 N N . ARG A 1 101 ? -10.549 8.624 6.657 1.00 91.75 101 ARG A N 1
ATOM 814 C CA . ARG A 1 101 ? -10.691 8.488 5.207 1.00 91.75 101 ARG A CA 1
ATOM 815 C C . ARG A 1 101 ? -9.989 7.221 4.757 1.00 91.75 101 ARG A C 1
ATOM 817 O O . ARG A 1 101 ? -8.816 7.038 5.052 1.00 91.75 101 ARG A O 1
ATOM 824 N N . LYS A 1 102 ? -10.692 6.368 4.018 1.00 92.81 102 LYS A N 1
ATOM 825 C CA . LYS A 1 102 ? -10.076 5.244 3.307 1.00 92.81 102 LYS A CA 1
ATOM 826 C C . LYS A 1 102 ? -9.182 5.808 2.199 1.00 92.81 102 LYS A C 1
ATOM 828 O O . LYS A 1 102 ? -9.691 6.525 1.339 1.00 92.81 102 LYS A O 1
ATOM 833 N N . ILE A 1 103 ? -7.884 5.529 2.253 1.00 92.31 103 ILE A N 1
ATOM 834 C CA . ILE A 1 103 ? -6.901 6.005 1.264 1.00 92.31 103 ILE A CA 1
ATOM 835 C C . ILE A 1 103 ? -6.431 4.890 0.335 1.00 92.31 103 ILE A C 1
ATOM 837 O O . ILE A 1 103 ? -6.089 5.166 -0.807 1.00 92.31 103 ILE A O 1
ATOM 841 N N . PHE A 1 104 ? -6.524 3.632 0.761 1.00 93.44 104 PHE A N 1
ATOM 842 C CA . PHE A 1 104 ? -6.239 2.498 -0.104 1.00 93.44 104 PHE A CA 1
ATOM 843 C C . PHE A 1 104 ? -7.136 1.311 0.228 1.00 93.44 104 PHE A C 1
ATOM 845 O O . PHE A 1 104 ? -7.412 1.010 1.391 1.00 93.44 104 PHE A O 1
ATOM 852 N N . SER A 1 105 ? -7.599 0.629 -0.815 1.00 94.00 105 SER A N 1
ATOM 853 C CA . SER A 1 105 ? -8.236 -0.675 -0.709 1.00 94.00 105 SER A CA 1
ATOM 854 C C . SER A 1 105 ? -8.089 -1.416 -2.033 1.00 94.00 105 SER A C 1
ATOM 856 O O . SER A 1 105 ? -8.552 -0.908 -3.057 1.00 94.00 105 SER A O 1
ATOM 858 N N . PRO A 1 106 ? -7.532 -2.638 -2.034 1.00 94.06 106 PRO A N 1
ATOM 859 C CA . PRO A 1 106 ? -7.472 -3.451 -3.242 1.00 94.06 106 PRO A CA 1
ATOM 860 C C . PRO A 1 106 ? -8.859 -3.893 -3.713 1.00 94.06 106 PRO A C 1
ATOM 862 O O . PRO A 1 106 ? -9.030 -4.252 -4.870 1.00 94.06 106 PRO A O 1
ATOM 865 N N . TYR A 1 107 ? -9.862 -3.843 -2.836 1.00 94.00 107 TYR A N 1
ATOM 866 C CA . TYR A 1 107 ? -11.237 -4.220 -3.154 1.00 94.00 107 TYR A CA 1
ATOM 867 C C . TYR A 1 107 ? -11.992 -3.135 -3.932 1.00 94.00 107 TYR A C 1
ATOM 869 O O . TYR A 1 107 ? -13.035 -3.427 -4.509 1.00 94.00 107 TYR A O 1
ATOM 877 N N . ASP A 1 108 ? -11.467 -1.906 -3.959 1.00 93.31 108 ASP A N 1
ATOM 878 C CA . ASP A 1 108 ? -11.995 -0.820 -4.788 1.00 93.31 108 ASP A CA 1
ATOM 879 C C . ASP A 1 108 ? -11.331 -0.773 -6.179 1.00 93.31 108 ASP A C 1
ATOM 881 O O . ASP A 1 108 ? -11.660 0.105 -6.973 1.00 93.31 108 ASP A O 1
ATOM 885 N N . ILE A 1 109 ? -10.375 -1.667 -6.462 1.00 95.50 109 ILE A N 1
ATOM 886 C CA . ILE A 1 109 ? -9.602 -1.709 -7.709 1.00 95.50 109 ILE A CA 1
ATOM 887 C C . ILE A 1 109 ? -10.043 -2.925 -8.528 1.00 95.50 109 ILE A C 1
ATOM 889 O O . ILE A 1 109 ? -10.043 -4.049 -8.025 1.00 95.50 109 ILE A O 1
ATOM 893 N N . ASP A 1 110 ? -10.373 -2.712 -9.803 1.00 96.69 110 ASP A N 1
ATOM 894 C CA . ASP A 1 110 ? -10.691 -3.788 -10.753 1.00 96.69 110 ASP A CA 1
ATOM 895 C C . ASP A 1 110 ? -9.492 -4.753 -10.863 1.00 96.69 110 ASP A C 1
ATOM 897 O O . ASP A 1 110 ? -8.382 -4.318 -11.176 1.00 96.69 110 ASP A O 1
ATOM 901 N N . GLY A 1 111 ? -9.689 -6.036 -10.539 1.00 95.25 111 GLY A N 1
ATOM 902 C CA . GLY A 1 111 ? -8.635 -7.061 -10.471 1.00 95.25 111 GLY A CA 1
ATOM 903 C C . GLY A 1 111 ? -7.822 -7.111 -9.166 1.00 95.25 111 GLY A C 1
ATOM 904 O O . GLY A 1 111 ? -7.005 -8.019 -8.975 1.00 95.25 111 GLY A O 1
ATOM 905 N N . GLY A 1 112 ? -8.012 -6.154 -8.250 1.00 95.38 112 GLY A N 1
ATOM 906 C CA . GLY A 1 112 ? -7.245 -6.072 -7.004 1.00 95.38 112 GLY A CA 1
ATOM 907 C C . GLY A 1 112 ? -7.619 -7.155 -5.990 1.00 95.38 112 GLY A C 1
ATOM 908 O O . GLY A 1 112 ? -6.740 -7.714 -5.330 1.00 95.38 112 GLY A O 1
ATOM 909 N N . LYS A 1 113 ? -8.906 -7.512 -5.896 1.00 94.56 113 LYS A N 1
ATOM 910 C CA . LYS A 1 113 ? -9.373 -8.609 -5.035 1.00 94.56 113 LYS A CA 1
ATOM 911 C C . LYS A 1 113 ? -8.801 -9.951 -5.492 1.00 94.56 113 LYS A C 1
ATOM 913 O O . LYS A 1 113 ? -8.319 -10.723 -4.667 1.00 94.56 113 LYS A O 1
ATOM 918 N N . GLU A 1 114 ? -8.839 -10.212 -6.791 1.00 94.31 114 GLU A N 1
ATOM 919 C CA . GLU A 1 114 ? -8.345 -11.441 -7.403 1.00 94.31 114 GLU A CA 1
ATOM 920 C C . GLU A 1 114 ? -6.840 -11.595 -7.171 1.00 94.31 114 GLU A C 1
ATOM 922 O O . GLU A 1 114 ? -6.386 -12.680 -6.810 1.00 94.31 114 GLU A O 1
ATOM 927 N N . LEU A 1 115 ? -6.076 -10.501 -7.290 1.00 93.00 115 LEU A N 1
ATOM 928 C CA . LEU A 1 115 ? -4.650 -10.497 -6.969 1.00 93.00 115 LEU A CA 1
ATOM 929 C C . LEU A 1 115 ? -4.408 -10.866 -5.501 1.00 93.00 115 LEU A C 1
ATOM 931 O O . LEU A 1 115 ? -3.601 -11.751 -5.231 1.00 93.00 115 LEU A O 1
ATOM 935 N N . VAL A 1 116 ? -5.126 -10.232 -4.565 1.00 92.75 116 VAL A N 1
ATOM 936 C CA . VAL A 1 116 ? -5.041 -10.534 -3.125 1.00 92.75 116 VAL A CA 1
ATOM 937 C C . VAL A 1 116 ? -5.344 -12.009 -2.859 1.00 92.75 116 VAL A C 1
ATOM 939 O O . VAL A 1 116 ? -4.606 -12.662 -2.124 1.00 92.75 116 VAL A O 1
ATOM 942 N N . GLU A 1 117 ? -6.391 -12.564 -3.468 1.00 91.19 117 GLU A N 1
ATOM 943 C CA . GLU A 1 117 ? -6.736 -13.984 -3.342 1.00 91.19 117 GLU A CA 1
ATOM 944 C C . GLU A 1 117 ? -5.635 -14.902 -3.906 1.00 91.19 117 GLU A C 1
ATOM 946 O O . GLU A 1 117 ? -5.300 -15.910 -3.278 1.00 91.19 117 GLU A O 1
ATOM 951 N N . ALA A 1 118 ? -5.014 -14.534 -5.031 1.00 87.88 118 ALA A N 1
ATOM 952 C CA . ALA A 1 118 ? -3.951 -15.308 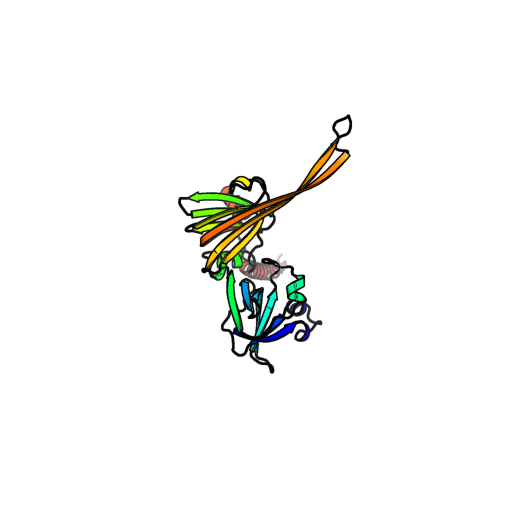-5.677 1.00 87.88 118 ALA A CA 1
ATOM 953 C C . ALA A 1 118 ? -2.631 -15.355 -4.878 1.00 87.88 118 ALA A C 1
ATOM 955 O O . ALA A 1 118 ? -1.860 -16.311 -5.006 1.00 87.88 118 ALA A O 1
ATOM 956 N N . ILE A 1 119 ? -2.367 -14.351 -4.038 1.00 87.50 119 ILE A N 1
ATOM 957 C CA . ILE A 1 119 ? -1.135 -14.220 -3.235 1.00 87.50 119 ILE A CA 1
ATOM 958 C C . ILE A 1 119 ? -1.371 -14.464 -1.735 1.00 87.50 119 ILE A C 1
ATOM 960 O O . ILE A 1 119 ? -0.722 -13.874 -0.872 1.00 87.50 119 ILE A O 1
ATOM 964 N N . ASN A 1 120 ? -2.271 -15.394 -1.409 1.00 84.25 120 ASN A N 1
ATOM 965 C CA . ASN A 1 120 ? -2.567 -15.835 -0.037 1.00 84.25 120 ASN A CA 1
ATOM 966 C C . ASN A 1 120 ? -3.230 -14.765 0.852 1.00 84.25 120 ASN A C 1
ATOM 968 O O . ASN A 1 120 ? -3.044 -14.731 2.072 1.00 84.25 120 ASN A O 1
ATOM 972 N N . GLY A 1 121 ? -4.043 -13.899 0.254 1.00 86.62 121 GLY A N 1
ATOM 973 C CA . GLY A 1 121 ? -4.931 -12.980 0.958 1.00 86.62 121 GLY A CA 1
ATOM 974 C C . GLY A 1 121 ? -4.281 -11.683 1.432 1.00 86.62 121 GLY A C 1
ATOM 975 O O . GLY A 1 121 ? -4.895 -10.978 2.232 1.00 86.62 121 GLY A O 1
ATOM 976 N N . TRP A 1 122 ? -3.069 -11.353 0.994 1.00 86.75 122 TRP A N 1
ATOM 977 C CA . TRP A 1 122 ? -2.364 -10.122 1.373 1.00 86.75 122 TRP A CA 1
ATOM 978 C C . TRP A 1 122 ? -2.138 -9.229 0.163 1.00 86.75 122 TRP A C 1
ATOM 980 O O . TRP A 1 122 ? -1.942 -9.735 -0.926 1.00 86.75 122 TRP A O 1
ATOM 990 N N . TRP A 1 123 ? -2.134 -7.910 0.328 1.00 89.81 123 TRP A N 1
ATOM 991 C CA . TRP A 1 123 ? -1.624 -7.032 -0.727 1.00 89.81 123 TRP A CA 1
ATOM 992 C C . TRP A 1 123 ? -0.116 -7.288 -0.930 1.00 89.81 123 TRP A C 1
ATOM 994 O O . TRP A 1 123 ? 0.595 -7.405 0.084 1.00 89.81 123 TRP A O 1
ATOM 1004 N N . PRO A 1 124 ? 0.385 -7.427 -2.178 1.00 88.12 124 PRO A N 1
ATOM 1005 C CA . PRO A 1 124 ? 1.790 -7.709 -2.396 1.00 88.12 124 PRO A CA 1
ATOM 1006 C C . PRO A 1 124 ? 2.630 -6.497 -2.032 1.00 88.12 124 PRO A C 1
ATOM 1008 O O . PRO A 1 124 ? 2.180 -5.355 -2.089 1.00 88.12 124 PRO A O 1
ATOM 1011 N N . ASP A 1 125 ? 3.870 -6.788 -1.682 1.00 82.31 125 ASP A N 1
ATOM 1012 C CA . ASP A 1 125 ? 4.891 -5.772 -1.561 1.00 82.31 125 ASP A CA 1
ATOM 1013 C C . ASP A 1 125 ? 5.635 -5.637 -2.894 1.00 82.31 125 ASP A C 1
ATOM 1015 O O . ASP A 1 125 ? 5.948 -6.649 -3.532 1.00 82.31 125 ASP A O 1
ATOM 1019 N N . PHE A 1 126 ? 5.898 -4.408 -3.326 1.00 85.31 126 PHE A N 1
ATOM 1020 C CA . PHE A 1 126 ? 6.512 -4.109 -4.622 1.00 85.31 126 PHE A CA 1
ATOM 1021 C C . PHE A 1 126 ? 7.992 -3.741 -4.464 1.00 85.31 126 PHE A C 1
ATOM 1023 O O . PHE A 1 126 ? 8.478 -2.786 -5.069 1.00 85.31 126 PHE A O 1
ATOM 1030 N N . HIS A 1 127 ? 8.707 -4.527 -3.657 1.00 83.44 127 HIS A N 1
ATOM 1031 C CA . HIS A 1 127 ? 10.146 -4.403 -3.445 1.00 83.44 127 HIS A CA 1
ATOM 1032 C C . HIS A 1 127 ? 10.964 -5.212 -4.457 1.00 83.44 127 HIS A C 1
ATOM 1034 O O . HIS A 1 127 ? 10.609 -6.338 -4.810 1.00 83.44 127 HIS A O 1
ATOM 1040 N N . ASP A 1 128 ? 12.093 -4.645 -4.888 1.00 81.88 128 ASP A N 1
ATOM 1041 C CA . ASP A 1 128 ? 13.047 -5.249 -5.828 1.00 81.88 128 ASP A CA 1
ATOM 1042 C C . ASP A 1 128 ? 12.415 -5.689 -7.162 1.00 81.88 128 ASP A C 1
ATOM 1044 O O . ASP A 1 128 ? 12.862 -6.647 -7.807 1.00 81.88 128 ASP A O 1
ATOM 1048 N N . VAL A 1 129 ? 11.366 -4.983 -7.586 1.00 87.62 129 VAL A N 1
ATOM 1049 C CA . VAL A 1 129 ? 10.620 -5.303 -8.805 1.00 87.62 129 VAL A CA 1
ATOM 1050 C C . VAL A 1 129 ? 11.266 -4.670 -10.030 1.00 87.62 129 VAL A C 1
ATOM 1052 O O . VAL A 1 129 ? 11.982 -3.672 -9.952 1.00 87.62 129 VAL A O 1
ATOM 1055 N N . GLU A 1 130 ? 10.983 -5.248 -11.188 1.00 86.56 130 GLU A N 1
ATOM 1056 C CA . GLU A 1 130 ? 11.308 -4.655 -12.485 1.00 86.56 130 GLU A CA 1
ATOM 1057 C C . GLU A 1 130 ? 10.004 -4.225 -13.147 1.00 86.56 130 GLU A C 1
ATOM 1059 O O . GLU A 1 130 ? 9.001 -4.930 -13.017 1.00 86.56 130 GLU A O 1
ATOM 1064 N N . PHE A 1 131 ? 9.999 -3.124 -13.899 1.00 86.12 131 PHE A N 1
ATOM 1065 C CA . PHE A 1 131 ? 8.840 -2.802 -14.725 1.00 86.12 131 PHE A CA 1
ATOM 1066 C C . PHE A 1 131 ? 9.179 -2.335 -16.133 1.00 86.12 131 PHE A C 1
ATOM 1068 O O . PHE A 1 131 ? 10.259 -1.820 -16.424 1.00 86.12 131 PHE A O 1
ATOM 1075 N N . ILE A 1 132 ? 8.187 -2.500 -17.005 1.00 87.81 132 ILE A N 1
ATOM 1076 C CA . ILE A 1 132 ? 8.141 -1.932 -18.348 1.00 87.81 132 ILE A CA 1
ATOM 1077 C C . ILE A 1 132 ? 6.915 -1.028 -18.418 1.00 87.81 132 ILE A C 1
ATOM 1079 O O . ILE A 1 132 ? 5.819 -1.441 -18.037 1.00 87.81 132 ILE A O 1
ATOM 1083 N N . VAL A 1 133 ? 7.097 0.189 -18.924 1.00 90.25 133 VAL A N 1
ATOM 1084 C CA . VAL A 1 133 ? 6.009 1.157 -19.083 1.00 90.25 133 VAL A CA 1
ATOM 1085 C C . VAL A 1 133 ? 5.614 1.242 -20.544 1.00 90.25 133 VAL A C 1
ATOM 1087 O O . VAL A 1 133 ? 6.458 1.447 -21.411 1.00 90.25 133 VAL A O 1
ATOM 1090 N N . ASN A 1 134 ? 4.319 1.118 -20.808 1.00 89.81 134 ASN A N 1
ATOM 1091 C CA . ASN A 1 134 ? 3.722 1.397 -22.106 1.00 89.81 134 ASN A CA 1
ATOM 1092 C C . ASN A 1 134 ? 2.725 2.545 -21.959 1.00 89.81 134 ASN A C 1
ATOM 1094 O O . ASN A 1 134 ? 1.976 2.600 -20.982 1.00 89.81 134 ASN A O 1
ATOM 1098 N N . ARG A 1 135 ? 2.712 3.453 -22.934 1.00 89.62 135 ARG A N 1
ATOM 1099 C CA . ARG A 1 135 ? 1.815 4.611 -22.959 1.00 89.62 135 ARG A CA 1
ATOM 1100 C C . ARG A 1 135 ? 0.880 4.517 -24.148 1.00 89.62 135 ARG A C 1
ATOM 1102 O O . ARG A 1 135 ? 1.335 4.310 -25.272 1.00 89.62 135 ARG A O 1
ATOM 1109 N N . GLU A 1 136 ? -0.404 4.729 -23.899 1.00 90.25 136 GLU A N 1
ATOM 1110 C CA . GLU A 1 136 ? -1.428 4.788 -24.937 1.00 90.25 136 GLU A CA 1
ATOM 1111 C C . GLU A 1 136 ? -2.361 5.968 -24.655 1.00 90.25 136 GLU A C 1
ATOM 1113 O O . GLU A 1 136 ? -3.172 5.931 -23.734 1.00 90.25 136 GLU A O 1
ATOM 1118 N N . ALA A 1 137 ? -2.250 7.033 -25.457 1.00 88.75 137 ALA A N 1
ATOM 1119 C CA . ALA A 1 137 ? -2.964 8.293 -25.230 1.00 88.75 137 ALA A CA 1
ATOM 1120 C C . ALA A 1 137 ? -2.734 8.844 -23.804 1.00 88.75 137 ALA A C 1
ATOM 1122 O O . ALA A 1 137 ? -1.597 9.171 -23.473 1.00 88.75 137 ALA A O 1
ATOM 1123 N N . ASN A 1 138 ? -3.790 8.944 -22.988 1.00 89.94 138 ASN A N 1
ATOM 1124 C CA . ASN A 1 138 ? -3.731 9.417 -21.597 1.00 89.94 138 ASN A CA 1
ATOM 1125 C C . ASN A 1 138 ? -3.631 8.270 -20.578 1.00 89.94 138 ASN A C 1
ATOM 1127 O O . ASN A 1 138 ? -3.704 8.516 -19.377 1.00 89.94 138 ASN A O 1
ATOM 1131 N N . ASP A 1 139 ? -3.491 7.029 -21.037 1.00 94.12 139 ASP A N 1
ATOM 1132 C CA . ASP A 1 139 ? -3.356 5.868 -20.171 1.00 94.12 139 ASP A CA 1
ATOM 1133 C C . ASP A 1 139 ? -1.887 5.440 -20.099 1.00 94.12 139 ASP A C 1
ATOM 1135 O O . ASP A 1 139 ? -1.134 5.489 -21.081 1.00 94.12 139 ASP A O 1
ATOM 1139 N N . ILE A 1 140 ? -1.490 4.950 -18.928 1.00 94.25 140 ILE A N 1
ATOM 1140 C CA . ILE A 1 140 ? -0.179 4.341 -18.706 1.00 94.25 140 ILE A CA 1
ATOM 1141 C C . ILE A 1 140 ? -0.404 2.912 -18.231 1.00 94.25 140 ILE A C 1
ATOM 1143 O O . ILE A 1 140 ? -1.235 2.659 -17.367 1.00 94.25 140 ILE A O 1
ATOM 1147 N N . THR A 1 141 ? 0.343 1.960 -18.774 1.00 94.81 141 THR A N 1
ATOM 1148 C CA . THR A 1 141 ? 0.377 0.586 -18.268 1.00 94.81 141 THR A CA 1
ATOM 1149 C C . THR A 1 141 ? 1.779 0.266 -17.779 1.00 94.81 141 THR A C 1
ATOM 1151 O O . THR A 1 141 ? 2.727 0.285 -18.564 1.00 94.81 141 THR A O 1
ATOM 1154 N N . MET A 1 142 ? 1.904 -0.056 -16.493 1.00 93.62 142 MET A N 1
ATOM 1155 C CA . MET A 1 142 ? 3.114 -0.613 -15.897 1.00 93.62 142 MET A CA 1
ATOM 1156 C C . MET A 1 142 ? 2.993 -2.134 -15.827 1.00 93.62 142 MET A C 1
ATOM 1158 O O . MET A 1 142 ? 2.164 -2.668 -15.095 1.00 93.62 142 MET A O 1
ATOM 1162 N N . ASN A 1 143 ? 3.829 -2.839 -16.584 1.00 92.25 143 ASN A N 1
ATOM 1163 C CA . ASN A 1 143 ? 4.024 -4.276 -16.426 1.00 92.25 143 ASN A CA 1
ATOM 1164 C C . ASN A 1 143 ? 5.110 -4.497 -15.375 1.00 92.25 143 ASN A C 1
ATOM 1166 O O . ASN A 1 143 ? 6.284 -4.293 -15.667 1.00 92.25 143 ASN A O 1
ATOM 1170 N N . ILE A 1 144 ? 4.709 -4.884 -14.171 1.00 91.88 144 ILE A N 1
ATOM 1171 C CA . ILE A 1 144 ? 5.564 -5.111 -13.010 1.00 91.88 144 ILE A CA 1
ATOM 1172 C C . ILE A 1 144 ? 5.860 -6.608 -12.913 1.00 91.88 144 ILE A C 1
ATOM 1174 O O . ILE A 1 144 ? 4.952 -7.440 -12.940 1.00 91.88 144 ILE A O 1
ATOM 1178 N N . LYS A 1 145 ? 7.132 -6.966 -12.797 1.00 89.00 145 LYS A N 1
ATOM 1179 C CA . LYS A 1 145 ? 7.614 -8.347 -12.751 1.00 89.00 145 LYS A CA 1
ATOM 1180 C C . LYS A 1 145 ? 8.257 -8.660 -11.411 1.00 89.00 145 LYS A C 1
ATOM 1182 O O . LYS A 1 145 ? 8.678 -7.767 -10.683 1.00 89.00 145 LYS A O 1
ATOM 1187 N N . ASN A 1 146 ? 8.387 -9.958 -11.144 1.00 82.94 146 ASN A N 1
ATOM 1188 C CA . ASN A 1 146 ? 9.028 -10.521 -9.954 1.00 82.94 146 ASN A CA 1
ATOM 1189 C C . ASN A 1 146 ? 8.280 -10.251 -8.636 1.00 82.94 146 ASN A C 1
ATOM 1191 O O . ASN A 1 146 ? 8.867 -10.364 -7.564 1.00 82.94 146 ASN A O 1
ATOM 1195 N N . VAL A 1 147 ? 6.968 -10.004 -8.692 1.00 83.12 147 VAL A N 1
ATOM 1196 C CA . VAL A 1 147 ? 6.134 -9.834 -7.494 1.00 83.12 147 VAL A CA 1
ATOM 1197 C C . VAL A 1 147 ? 5.685 -11.206 -7.002 1.00 83.12 147 VAL A C 1
ATOM 1199 O O . VAL A 1 147 ? 4.675 -11.730 -7.458 1.00 83.12 147 VAL A O 1
ATOM 1202 N N . LEU A 1 148 ? 6.449 -11.845 -6.111 1.00 80.94 148 LEU A N 1
ATOM 1203 C CA . LEU A 1 148 ? 6.121 -13.178 -5.565 1.00 80.94 148 LEU A CA 1
ATOM 1204 C C . LEU A 1 148 ? 5.796 -14.232 -6.653 1.00 80.94 148 LEU A C 1
ATOM 1206 O O . LEU A 1 148 ? 4.841 -14.993 -6.526 1.00 80.94 148 LEU A O 1
ATOM 1210 N N . PHE A 1 149 ? 6.587 -14.276 -7.733 1.00 82.38 149 PHE A N 1
ATOM 1211 C CA . PHE A 1 149 ? 6.369 -15.094 -8.948 1.00 82.38 149 PHE A CA 1
ATOM 1212 C C . PHE A 1 149 ? 5.205 -14.667 -9.854 1.00 82.38 149 PHE A C 1
ATOM 1214 O O . PHE A 1 149 ? 4.979 -15.309 -10.884 1.00 82.38 149 PHE A O 1
ATOM 1221 N N . TYR A 1 150 ? 4.490 -13.599 -9.520 1.00 87.56 150 TYR A N 1
ATOM 1222 C CA . TYR A 1 150 ? 3.488 -12.985 -10.378 1.00 87.56 150 TYR A CA 1
ATOM 1223 C C . TYR A 1 150 ? 4.092 -11.852 -11.203 1.00 87.56 150 TYR A C 1
ATOM 1225 O O . TYR A 1 150 ? 5.034 -11.163 -10.799 1.00 87.56 150 TYR A O 1
ATOM 1233 N N . GLU A 1 151 ? 3.524 -11.675 -12.387 1.00 91.56 151 GLU A N 1
ATOM 1234 C CA . GLU A 1 151 ? 3.631 -10.431 -13.131 1.00 91.56 151 GLU A CA 1
ATOM 1235 C C . GLU A 1 151 ? 2.280 -9.724 -13.029 1.00 91.56 151 GLU A C 1
ATOM 1237 O O . GLU A 1 151 ? 1.227 -10.362 -13.123 1.00 91.56 151 GLU A O 1
ATOM 1242 N N . ILE A 1 152 ? 2.326 -8.418 -12.816 1.00 93.94 152 ILE A N 1
ATOM 1243 C CA . ILE A 1 152 ? 1.174 -7.569 -12.557 1.00 93.94 152 ILE A CA 1
ATOM 1244 C C . ILE A 1 152 ? 1.156 -6.468 -13.610 1.00 93.94 152 ILE A C 1
ATOM 1246 O O . ILE A 1 152 ? 2.133 -5.746 -13.779 1.00 93.94 152 ILE A O 1
ATOM 1250 N N . ASN A 1 153 ? 0.050 -6.324 -14.326 1.00 94.88 153 ASN A N 1
ATOM 1251 C CA . ASN A 1 153 ? -0.191 -5.195 -15.213 1.00 94.88 153 ASN A CA 1
ATOM 1252 C C . ASN A 1 153 ? -1.043 -4.172 -14.469 1.00 94.88 153 ASN A C 1
ATOM 1254 O O . ASN A 1 153 ? -2.247 -4.366 -14.316 1.00 94.88 153 ASN A O 1
ATOM 1258 N N . LEU A 1 154 ? -0.421 -3.086 -14.024 1.00 95.81 154 LEU A N 1
ATOM 1259 C CA . LEU A 1 154 ? -1.101 -1.936 -13.444 1.00 95.81 154 LEU A CA 1
ATOM 1260 C C . LEU A 1 154 ? -1.402 -0.926 -14.550 1.00 95.81 154 LEU A C 1
ATOM 1262 O O . LEU A 1 154 ? -0.509 -0.230 -15.035 1.00 95.81 154 LEU A O 1
ATOM 1266 N N . LYS A 1 155 ? -2.667 -0.855 -14.957 1.00 96.88 155 LYS A N 1
ATOM 1267 C CA . LYS A 1 155 ? -3.163 0.136 -15.907 1.00 96.88 155 LYS A CA 1
ATOM 1268 C C . LYS A 1 155 ? -3.721 1.340 -15.153 1.00 96.88 155 LYS A C 1
ATOM 1270 O O . LYS A 1 155 ? -4.673 1.201 -14.397 1.00 96.88 155 LYS A O 1
ATOM 1275 N N . MET A 1 156 ? -3.166 2.514 -15.405 1.00 96.44 156 MET A N 1
ATOM 1276 C CA . MET A 1 156 ? -3.638 3.810 -14.924 1.00 96.44 156 MET A CA 1
ATOM 1277 C C . MET A 1 156 ? -4.415 4.498 -16.039 1.00 96.44 156 MET A C 1
ATOM 1279 O O . MET A 1 156 ? -3.917 4.619 -17.160 1.00 96.44 156 MET A O 1
ATOM 1283 N N . ILE A 1 157 ? -5.643 4.905 -15.733 1.00 96.06 157 ILE A N 1
ATOM 1284 C CA . ILE A 1 157 ? -6.604 5.446 -16.694 1.00 96.06 157 ILE A CA 1
ATOM 1285 C C . ILE A 1 157 ? -6.765 6.942 -16.448 1.00 96.06 157 ILE A C 1
ATOM 1287 O O . ILE A 1 157 ? -6.917 7.364 -15.298 1.00 96.06 157 ILE A O 1
ATOM 1291 N N . ASN A 1 158 ? -6.766 7.726 -17.530 1.00 95.19 158 ASN A N 1
ATOM 1292 C CA . ASN A 1 158 ? -6.862 9.190 -17.487 1.00 95.19 158 ASN A CA 1
ATOM 1293 C C . ASN A 1 158 ? -5.812 9.804 -16.547 1.00 95.19 158 ASN A C 1
ATOM 1295 O O . ASN A 1 158 ? -6.129 10.380 -15.502 1.00 95.19 158 ASN A O 1
ATOM 1299 N N . VAL A 1 159 ? -4.540 9.659 -16.916 1.00 95.69 159 VAL A N 1
ATOM 1300 C CA . VAL A 1 159 ? -3.430 10.310 -16.219 1.00 95.69 159 VAL A CA 1
ATOM 1301 C C . VAL A 1 159 ? -3.571 11.824 -16.340 1.00 95.69 159 VAL A C 1
ATOM 1303 O O . VAL A 1 159 ? -3.692 12.369 -17.439 1.00 95.69 159 VAL A O 1
ATOM 1306 N N . LEU A 1 160 ? -3.586 12.491 -15.188 1.00 94.25 160 LEU A N 1
ATOM 1307 C CA . LEU A 1 160 ? -3.762 13.936 -15.078 1.00 94.25 160 LEU A CA 1
ATOM 1308 C C . LEU A 1 160 ? -2.443 14.674 -14.896 1.00 94.25 160 LEU A C 1
ATOM 1310 O O . LEU A 1 160 ? -2.309 15.804 -15.360 1.00 94.25 160 LEU A O 1
ATOM 1314 N N . ASP A 1 161 ? -1.515 14.071 -14.158 1.00 94.06 161 ASP A N 1
ATOM 1315 C CA . ASP A 1 161 ? -0.254 14.703 -13.803 1.00 94.06 161 ASP A CA 1
ATOM 1316 C C . ASP A 1 161 ? 0.828 13.657 -13.551 1.00 94.06 161 ASP A C 1
ATOM 1318 O O . ASP A 1 161 ? 0.551 12.537 -13.106 1.00 94.06 161 ASP A O 1
ATOM 1322 N N . GLU A 1 162 ? 2.063 14.059 -13.821 1.00 93.88 162 GLU A N 1
ATOM 1323 C CA . GLU A 1 162 ? 3.258 13.257 -13.619 1.00 93.88 162 GLU A CA 1
ATOM 1324 C C . GLU A 1 162 ? 4.368 14.144 -13.070 1.00 93.88 162 GLU A C 1
ATOM 1326 O O . GLU A 1 162 ? 4.675 15.208 -13.613 1.00 93.88 162 GLU A O 1
ATOM 1331 N N . LYS A 1 163 ? 5.011 13.686 -12.001 1.00 94.81 163 LYS A N 1
ATOM 1332 C CA . LYS A 1 163 ? 6.118 14.398 -11.373 1.00 94.81 163 LYS A CA 1
ATOM 1333 C C . LYS A 1 163 ? 7.286 13.452 -11.180 1.00 94.81 163 LYS A C 1
ATOM 1335 O O . LYS A 1 163 ? 7.127 12.369 -10.633 1.00 94.81 163 LYS A O 1
ATOM 1340 N N . PHE A 1 164 ? 8.468 13.907 -11.569 1.00 93.25 164 PHE A N 1
ATOM 1341 C CA . PHE A 1 164 ? 9.711 13.168 -11.400 1.00 93.25 164 PHE A CA 1
ATOM 1342 C C . PHE A 1 164 ? 10.655 13.966 -10.501 1.00 93.25 164 PHE A C 1
ATOM 1344 O O . PHE A 1 164 ? 10.831 15.175 -10.679 1.00 93.25 164 PHE A O 1
ATOM 1351 N N . VAL A 1 165 ? 11.215 13.301 -9.496 1.00 90.94 165 VAL A N 1
ATOM 1352 C CA . VAL A 1 165 ? 12.139 13.876 -8.515 1.00 90.94 165 VAL A CA 1
ATOM 1353 C C . VAL A 1 165 ? 13.391 13.010 -8.479 1.00 90.94 165 VAL A C 1
ATOM 1355 O O . VAL A 1 165 ? 13.302 11.785 -8.485 1.00 90.94 165 VAL A O 1
ATOM 1358 N N . GLY A 1 166 ? 14.564 13.639 -8.444 1.00 86.31 166 GLY A N 1
ATOM 1359 C CA . GLY A 1 166 ? 15.838 12.929 -8.357 1.00 86.31 166 GLY A CA 1
ATOM 1360 C C . GLY A 1 166 ? 16.828 13.270 -9.460 1.00 86.31 166 GLY A C 1
ATOM 1361 O O . GLY A 1 166 ? 16.507 13.955 -10.432 1.00 86.31 166 GLY A O 1
ATOM 1362 N N . GLU A 1 167 ? 18.053 12.783 -9.293 1.00 79.06 167 GLU A N 1
ATOM 1363 C CA . GLU A 1 167 ? 19.137 12.967 -10.256 1.00 79.06 167 GLU A CA 1
ATOM 1364 C C . GLU A 1 167 ? 18.818 12.229 -11.565 1.00 79.06 167 GLU A C 1
ATOM 1366 O O . GLU A 1 167 ? 18.505 11.038 -11.559 1.00 79.06 167 GLU A O 1
ATOM 1371 N N . GLU A 1 168 ? 18.839 12.964 -12.682 1.00 79.88 168 GLU A N 1
ATOM 1372 C CA . GLU A 1 168 ? 18.526 12.454 -14.029 1.00 79.88 168 GLU A CA 1
ATOM 1373 C C . GLU A 1 168 ? 17.145 11.770 -14.157 1.00 79.88 168 GLU A C 1
ATOM 1375 O O . GLU A 1 168 ? 16.874 11.047 -15.118 1.00 79.88 168 GLU A O 1
ATOM 1380 N N . CYS A 1 169 ? 16.234 12.023 -13.211 1.00 86.25 169 CYS A N 1
ATOM 1381 C CA . CYS A 1 169 ? 14.868 11.508 -13.226 1.00 86.25 169 CYS A CA 1
ATOM 1382 C C . CYS A 1 169 ? 13.972 12.455 -14.037 1.00 86.25 169 CYS A C 1
ATOM 1384 O O . CYS A 1 169 ? 13.364 13.378 -13.498 1.00 86.25 169 CYS A O 1
ATOM 1386 N N . THR A 1 170 ? 13.939 12.274 -15.357 1.00 84.19 170 THR A N 1
ATOM 1387 C CA . THR A 1 170 ? 13.140 13.108 -16.280 1.00 84.19 170 THR A CA 1
ATOM 1388 C C . THR A 1 170 ? 11.893 12.405 -16.820 1.00 84.19 170 THR A C 1
ATOM 1390 O O . THR A 1 170 ? 11.077 13.039 -17.486 1.00 84.19 170 THR A O 1
ATOM 1393 N N . GLY A 1 171 ? 11.741 11.112 -16.533 1.00 86.56 171 GLY A N 1
ATOM 1394 C CA . GLY A 1 171 ? 10.655 10.266 -17.020 1.00 86.56 171 GLY A CA 1
ATOM 1395 C C . GLY A 1 171 ? 10.788 8.823 -16.533 1.00 86.56 171 GLY A C 1
ATOM 1396 O O . GLY A 1 171 ? 11.775 8.463 -15.884 1.00 86.56 171 GLY A O 1
ATOM 1397 N N . PHE A 1 172 ? 9.822 7.968 -16.879 1.00 83.31 172 PHE A N 1
ATOM 1398 C CA . PHE A 1 172 ? 9.843 6.542 -16.514 1.00 83.31 172 PHE A CA 1
ATOM 1399 C C . PHE A 1 172 ? 10.992 5.761 -17.154 1.00 83.31 172 PHE A C 1
ATOM 1401 O O . PHE A 1 172 ? 11.424 4.739 -16.626 1.00 83.31 172 PHE A O 1
ATOM 1408 N N . GLU A 1 173 ? 11.545 6.275 -18.247 1.00 81.56 173 GLU A N 1
ATOM 1409 C CA . GLU A 1 173 ? 12.726 5.736 -18.908 1.00 81.56 173 GLU A CA 1
ATOM 1410 C C . GLU A 1 173 ? 13.934 5.687 -17.964 1.00 81.56 173 GLU A C 1
ATOM 1412 O O . GLU A 1 173 ? 14.769 4.790 -18.069 1.00 81.56 173 GLU A O 1
ATOM 1417 N N . SER A 1 174 ? 13.998 6.605 -16.991 1.00 82.31 174 SER A N 1
ATOM 1418 C CA . SER A 1 174 ? 15.066 6.661 -15.983 1.00 82.31 174 SER A CA 1
ATOM 1419 C C . SER A 1 174 ? 15.060 5.484 -14.995 1.00 82.31 174 SER A C 1
ATOM 1421 O O . SER A 1 174 ? 16.041 5.293 -14.266 1.00 82.31 174 SER A O 1
ATOM 1423 N N . PHE A 1 175 ? 13.985 4.689 -15.001 1.00 83.94 175 PHE A N 1
ATOM 1424 C CA . PHE A 1 175 ? 13.793 3.498 -14.181 1.00 83.94 175 PHE A CA 1
ATOM 1425 C C . PHE A 1 175 ? 14.015 2.192 -14.959 1.00 83.94 175 PHE A C 1
ATOM 1427 O O . PHE A 1 175 ? 14.108 1.129 -14.348 1.00 83.94 175 PHE A O 1
ATOM 1434 N N . TYR A 1 176 ? 14.164 2.233 -16.288 1.00 80.25 176 TYR A N 1
ATOM 1435 C CA . TYR A 1 176 ? 14.393 1.023 -17.084 1.00 80.25 176 TYR A CA 1
ATOM 1436 C C . TYR A 1 176 ? 15.669 0.291 -16.659 1.00 80.25 176 TYR A C 1
ATOM 1438 O O . TYR A 1 176 ? 16.709 0.908 -16.442 1.00 80.25 176 TYR A O 1
ATOM 1446 N N . ASN A 1 177 ? 15.582 -1.040 -16.558 1.00 72.75 177 ASN A N 1
ATOM 1447 C CA . ASN A 1 177 ? 16.643 -1.939 -16.076 1.00 72.75 177 ASN A CA 1
ATOM 1448 C C . ASN A 1 177 ? 17.145 -1.658 -14.651 1.00 72.75 177 ASN A C 1
ATOM 1450 O O . ASN A 1 177 ? 18.181 -2.193 -14.256 1.00 72.75 177 ASN A O 1
ATOM 1454 N N . ASN A 1 178 ? 16.434 -0.841 -13.877 1.00 78.88 178 ASN A N 1
ATOM 1455 C CA . ASN A 1 178 ? 16.731 -0.666 -12.468 1.00 78.88 178 ASN A CA 1
ATOM 1456 C C . ASN A 1 178 ? 15.816 -1.553 -11.628 1.00 78.88 178 ASN A C 1
ATOM 1458 O O . ASN A 1 178 ? 14.658 -1.781 -11.981 1.00 78.88 178 ASN A O 1
ATOM 1462 N N . LYS A 1 179 ? 16.339 -2.011 -10.491 1.00 81.38 179 LYS A N 1
ATOM 1463 C CA . LYS A 1 179 ? 15.499 -2.580 -9.444 1.00 81.38 179 LYS A CA 1
ATOM 1464 C C . LYS A 1 179 ? 14.789 -1.449 -8.730 1.00 81.38 179 LYS A C 1
ATOM 1466 O O . LYS A 1 179 ? 15.422 -0.487 -8.303 1.00 81.38 179 LYS A O 1
ATOM 1471 N N . ILE A 1 180 ? 13.479 -1.565 -8.653 1.00 86.50 180 ILE A N 1
ATOM 1472 C CA . ILE A 1 180 ? 12.624 -0.584 -8.010 1.00 86.50 180 ILE A CA 1
ATOM 1473 C C . ILE A 1 180 ? 12.510 -0.968 -6.558 1.00 86.50 180 ILE A C 1
ATOM 1475 O O . ILE A 1 180 ? 12.223 -2.120 -6.232 1.00 86.50 180 ILE A O 1
ATOM 1479 N N . ASN A 1 181 ? 12.749 0.009 -5.699 1.00 85.00 181 ASN A N 1
ATOM 1480 C CA . ASN A 1 181 ? 12.660 -0.221 -4.280 1.00 85.00 181 ASN A CA 1
ATOM 1481 C C . ASN A 1 181 ? 11.220 -0.328 -3.856 1.00 85.00 181 ASN A C 1
ATOM 1483 O O . ASN A 1 181 ? 10.954 -1.202 -3.064 1.00 85.00 181 ASN A O 1
ATOM 1487 N N . ASN A 1 182 ? 10.316 0.527 -4.321 1.00 87.88 182 ASN A N 1
ATOM 1488 C CA . ASN A 1 182 ? 8.930 0.480 -3.875 1.00 87.88 182 ASN A CA 1
ATOM 1489 C C . ASN A 1 182 ? 7.973 0.979 -4.961 1.00 87.88 182 ASN A C 1
ATOM 1491 O O . ASN A 1 182 ? 8.323 1.859 -5.752 1.00 87.88 182 ASN A O 1
ATOM 1495 N N . ILE A 1 183 ? 6.756 0.435 -4.968 1.00 90.75 183 ILE A N 1
ATOM 1496 C CA . ILE A 1 183 ? 5.618 0.993 -5.700 1.00 90.75 183 ILE A CA 1
ATOM 1497 C C . ILE A 1 183 ? 4.453 1.123 -4.725 1.00 90.75 183 ILE A C 1
ATOM 1499 O O . ILE A 1 183 ? 3.871 0.132 -4.283 1.00 90.75 183 ILE A O 1
ATOM 1503 N N . GLU A 1 184 ? 4.092 2.361 -4.432 1.00 90.81 184 GLU A N 1
ATOM 1504 C CA . GLU A 1 184 ? 3.002 2.715 -3.540 1.00 90.81 184 GLU A CA 1
ATOM 1505 C C . GLU A 1 184 ? 1.764 3.121 -4.341 1.00 90.81 184 GLU A C 1
ATOM 1507 O O . GLU A 1 184 ? 1.863 3.820 -5.351 1.00 90.81 184 GLU A O 1
ATOM 1512 N N . ILE A 1 185 ? 0.584 2.704 -3.882 1.00 92.81 185 ILE A N 1
ATOM 1513 C CA . ILE A 1 185 ? -0.702 3.093 -4.462 1.00 92.81 185 ILE A CA 1
ATOM 1514 C C . ILE A 1 185 ? -1.585 3.617 -3.340 1.00 92.81 185 ILE A C 1
ATOM 1516 O O . ILE A 1 185 ? -1.907 2.876 -2.416 1.00 92.81 185 ILE A O 1
ATOM 1520 N N . ASN A 1 186 ? -2.014 4.867 -3.462 1.00 92.00 186 ASN A N 1
ATOM 1521 C CA . ASN A 1 186 ? -2.855 5.544 -2.482 1.00 92.00 186 ASN A CA 1
ATOM 1522 C C . ASN A 1 186 ? -3.860 6.476 -3.170 1.00 92.00 186 ASN A C 1
ATOM 1524 O O . ASN A 1 186 ? -3.804 6.693 -4.381 1.00 92.00 186 ASN A O 1
ATOM 1528 N N . ARG A 1 187 ? -4.809 7.027 -2.409 1.00 92.50 187 ARG A N 1
ATOM 1529 C CA . ARG A 1 187 ? -5.733 8.071 -2.869 1.00 92.50 187 ARG A CA 1
ATOM 1530 C C . ARG A 1 187 ? -5.416 9.409 -2.219 1.00 92.50 187 ARG A C 1
ATOM 1532 O O . ARG A 1 187 ? -5.269 9.499 -1.000 1.00 92.50 187 ARG A O 1
ATOM 1539 N N . ASP A 1 188 ? -5.373 10.455 -3.038 1.00 88.81 188 ASP A N 1
ATOM 1540 C CA . ASP A 1 188 ? -5.204 11.827 -2.567 1.00 88.81 188 ASP A CA 1
ATOM 1541 C C . ASP A 1 188 ? -6.492 12.379 -1.921 1.00 88.81 188 ASP A C 1
ATOM 1543 O O . ASP A 1 188 ? -7.526 11.712 -1.814 1.00 88.81 188 ASP A O 1
ATOM 1547 N N . GLU A 1 189 ? -6.453 13.637 -1.479 1.00 85.88 189 GLU A N 1
ATOM 1548 C CA . GLU A 1 189 ? -7.602 14.274 -0.827 1.00 85.88 189 GLU A CA 1
ATOM 1549 C C . GLU A 1 189 ? -8.813 14.487 -1.740 1.00 85.88 189 GLU A C 1
ATOM 1551 O O . GLU A 1 189 ? -9.933 14.643 -1.249 1.00 85.88 189 GLU A O 1
ATOM 1556 N N . ARG A 1 190 ? -8.598 14.476 -3.058 1.00 88.69 190 ARG A N 1
ATOM 1557 C CA . ARG A 1 190 ? -9.637 14.597 -4.084 1.00 88.69 190 ARG A CA 1
ATOM 1558 C C . ARG A 1 190 ? -10.222 13.232 -4.459 1.00 88.69 190 ARG A C 1
ATOM 1560 O O . ARG A 1 190 ? -11.179 13.182 -5.224 1.00 88.69 190 ARG A O 1
ATOM 1567 N N . GLY A 1 191 ? -9.680 12.143 -3.907 1.00 88.50 191 GLY A N 1
ATOM 1568 C CA . GLY A 1 191 ? -10.087 10.770 -4.193 1.00 88.50 191 GLY A CA 1
ATOM 1569 C C . GLY A 1 191 ? -9.437 10.172 -5.441 1.00 88.50 191 GLY A C 1
ATOM 1570 O O . GLY A 1 191 ? -9.833 9.072 -5.835 1.00 88.50 191 GLY A O 1
ATOM 1571 N N . MET A 1 192 ? -8.464 10.871 -6.028 1.00 94.38 192 MET A N 1
ATOM 1572 C CA . MET A 1 192 ? -7.701 10.447 -7.202 1.00 94.38 192 MET A CA 1
ATOM 1573 C C . MET A 1 192 ? -6.632 9.441 -6.794 1.00 94.38 192 MET A C 1
ATOM 1575 O O . MET A 1 192 ? -6.090 9.548 -5.693 1.00 94.38 192 MET A O 1
ATOM 1579 N N . TYR A 1 193 ? -6.284 8.505 -7.673 1.00 96.19 193 TYR A N 1
ATOM 1580 C CA . TYR A 1 193 ? -5.174 7.596 -7.414 1.00 96.19 193 TYR A CA 1
ATOM 1581 C C . TYR A 1 193 ? -3.836 8.321 -7.578 1.00 96.19 193 TYR A C 1
ATOM 1583 O O . TYR A 1 193 ? -3.603 9.012 -8.569 1.00 96.19 193 TYR A O 1
ATOM 1591 N N . LYS A 1 194 ? -2.961 8.140 -6.589 1.00 95.31 194 LYS A N 1
ATOM 1592 C CA . LYS A 1 194 ? -1.557 8.540 -6.574 1.00 95.31 194 LYS A CA 1
ATOM 1593 C C . LYS A 1 194 ? -0.720 7.270 -6.552 1.00 95.31 194 LYS A C 1
ATOM 1595 O O . LYS A 1 194 ? -0.831 6.476 -5.619 1.00 95.31 194 LYS A O 1
ATOM 1600 N N . ILE A 1 195 ? 0.099 7.090 -7.578 1.00 94.75 195 ILE A N 1
ATOM 1601 C CA . ILE A 1 195 ? 1.051 5.990 -7.677 1.00 94.75 195 ILE A CA 1
ATOM 1602 C C . ILE A 1 195 ? 2.439 6.588 -7.507 1.00 94.75 195 ILE A C 1
ATOM 1604 O O . ILE A 1 195 ? 2.793 7.509 -8.244 1.00 94.75 195 ILE A O 1
ATOM 1608 N N . VAL A 1 196 ? 3.205 6.090 -6.541 1.00 93.38 196 VAL A N 1
ATOM 1609 C CA . VAL A 1 196 ? 4.583 6.524 -6.282 1.00 93.38 196 VAL A CA 1
ATOM 1610 C C . VAL A 1 196 ? 5.514 5.365 -6.584 1.00 93.38 196 VAL A C 1
ATOM 1612 O O . VAL A 1 196 ? 5.345 4.272 -6.062 1.00 93.38 196 VAL A O 1
ATOM 1615 N N . VAL A 1 197 ? 6.485 5.601 -7.453 1.00 93.12 197 VAL A N 1
ATOM 1616 C CA . VAL A 1 197 ? 7.517 4.647 -7.841 1.00 93.12 197 VAL A CA 1
ATOM 1617 C C . VAL A 1 197 ? 8.840 5.164 -7.312 1.00 93.12 197 VAL A C 1
ATOM 1619 O O . VAL A 1 197 ? 9.299 6.226 -7.731 1.00 93.12 197 VAL A O 1
ATOM 1622 N N . GLU A 1 198 ? 9.472 4.406 -6.429 1.00 90.94 198 GLU A N 1
ATOM 1623 C CA . GLU A 1 198 ? 10.710 4.812 -5.775 1.00 90.94 198 GLU A CA 1
ATOM 1624 C C . GLU A 1 198 ? 11.855 3.867 -6.107 1.00 90.94 198 GLU A C 1
ATOM 1626 O O . GLU A 1 198 ? 11.744 2.642 -6.045 1.00 90.94 198 GLU A O 1
ATOM 1631 N N . ASN A 1 199 ? 13.006 4.452 -6.402 1.00 89.69 199 ASN A N 1
ATOM 1632 C CA . ASN A 1 199 ? 14.264 3.749 -6.550 1.00 89.69 199 ASN A CA 1
ATOM 1633 C C . ASN A 1 199 ? 15.368 4.566 -5.871 1.00 89.69 199 ASN A C 1
ATOM 1635 O O . ASN A 1 199 ? 15.798 5.607 -6.370 1.00 89.69 199 ASN A O 1
ATOM 1639 N N . SER A 1 200 ? 15.815 4.093 -4.713 1.00 85.56 200 SER A N 1
ATOM 1640 C CA . SER A 1 200 ? 16.837 4.737 -3.895 1.00 85.56 200 SER A CA 1
ATOM 1641 C C . SER A 1 200 ? 17.989 3.774 -3.606 1.00 85.56 200 SER A C 1
ATOM 1643 O O . SER A 1 200 ? 17.876 2.818 -2.844 1.00 85.56 200 SER A O 1
ATOM 1645 N N . TYR A 1 201 ? 19.152 4.020 -4.193 1.00 84.12 201 TYR A N 1
ATOM 1646 C CA . TYR A 1 201 ? 20.301 3.131 -4.042 1.00 84.12 201 TYR A CA 1
ATOM 1647 C C . TYR A 1 201 ? 21.537 3.890 -3.581 1.00 84.12 201 TYR A C 1
ATOM 1649 O O . TYR A 1 201 ? 21.627 5.117 -3.639 1.00 84.12 201 TYR A O 1
ATOM 1657 N N . LYS A 1 202 ? 22.491 3.129 -3.050 1.00 85.50 202 LYS A N 1
ATOM 1658 C CA . LYS A 1 202 ? 23.784 3.642 -2.611 1.00 85.50 202 LYS A CA 1
ATOM 1659 C C . LYS A 1 202 ? 24.851 3.095 -3.535 1.00 85.50 202 LYS A C 1
ATOM 1661 O O . LYS A 1 202 ? 24.926 1.882 -3.719 1.00 85.50 202 LYS A O 1
ATOM 1666 N N . GLU A 1 203 ? 25.677 3.979 -4.063 1.00 85.56 203 GLU A N 1
ATOM 1667 C CA . GLU A 1 203 ? 26.835 3.616 -4.866 1.00 85.56 203 GLU A CA 1
ATOM 1668 C C . GLU A 1 203 ? 28.119 3.972 -4.112 1.00 85.56 203 GLU A C 1
ATOM 1670 O O . GLU A 1 203 ? 28.179 4.962 -3.382 1.00 85.56 203 GLU A O 1
ATOM 1675 N N . TYR A 1 204 ? 29.148 3.136 -4.249 1.00 89.06 204 TYR A N 1
ATOM 1676 C CA . TYR A 1 204 ? 30.477 3.423 -3.720 1.00 89.06 204 TYR A CA 1
ATOM 1677 C C . TYR A 1 204 ? 31.375 3.883 -4.862 1.00 89.06 204 TYR A C 1
ATOM 1679 O O . TYR A 1 204 ? 31.866 3.067 -5.643 1.00 89.06 204 TYR A O 1
ATOM 1687 N N . ILE A 1 205 ? 31.607 5.188 -4.942 1.00 90.00 205 ILE A N 1
ATOM 1688 C CA . ILE A 1 205 ? 32.388 5.807 -6.010 1.00 90.00 205 ILE A CA 1
ATOM 1689 C C . ILE A 1 205 ? 33.844 5.968 -5.554 1.00 90.00 205 ILE A C 1
ATOM 1691 O O . ILE A 1 205 ? 34.090 6.511 -4.473 1.00 90.00 205 ILE A O 1
ATOM 1695 N N . PRO A 1 206 ? 34.835 5.517 -6.345 1.00 89.81 206 PRO A N 1
ATOM 1696 C CA . PRO A 1 206 ? 36.246 5.761 -6.064 1.00 89.81 206 PRO A CA 1
ATOM 1697 C C . PRO A 1 206 ? 36.557 7.260 -5.954 1.00 89.81 206 PRO A C 1
ATOM 1699 O O . PRO A 1 206 ? 36.383 7.996 -6.924 1.00 89.81 206 PRO A O 1
ATOM 1702 N N . LYS A 1 207 ? 37.064 7.702 -4.801 1.00 90.69 207 LYS A N 1
ATOM 1703 C CA . LYS A 1 207 ? 37.536 9.079 -4.576 1.00 90.69 207 LYS A CA 1
ATOM 1704 C C . LYS A 1 207 ? 39.000 9.262 -4.937 1.00 90.69 207 LYS A C 1
ATOM 1706 O O . LYS A 1 207 ? 39.367 10.254 -5.557 1.00 90.69 207 LYS A O 1
ATOM 1711 N N . GLU A 1 208 ? 39.818 8.292 -4.554 1.00 89.69 208 GLU A N 1
ATOM 1712 C CA . GLU A 1 208 ? 41.255 8.312 -4.782 1.00 89.69 208 GLU A CA 1
ATOM 1713 C C . GLU A 1 208 ? 41.684 7.000 -5.433 1.00 89.69 208 GLU A C 1
ATOM 1715 O O . GLU A 1 208 ? 41.181 5.918 -5.107 1.00 89.69 208 GLU A O 1
ATOM 1720 N N . ARG A 1 209 ? 42.616 7.105 -6.379 1.00 92.31 209 ARG A N 1
ATOM 1721 C CA . ARG A 1 209 ? 43.262 5.973 -7.039 1.00 92.31 209 ARG A CA 1
ATOM 1722 C C . ARG A 1 209 ? 44.766 6.085 -6.827 1.00 92.31 209 ARG A C 1
ATOM 1724 O O . ARG A 1 209 ? 45.303 7.187 -6.878 1.00 92.31 209 ARG A O 1
ATOM 1731 N N . ASN A 1 210 ? 45.436 4.958 -6.609 1.00 92.25 210 ASN A N 1
ATOM 1732 C CA . ASN A 1 210 ? 46.899 4.926 -6.565 1.00 92.25 210 ASN A CA 1
ATOM 1733 C C . ASN A 1 210 ? 47.510 5.171 -7.967 1.00 92.25 210 ASN A C 1
ATOM 1735 O O . ASN A 1 210 ? 46.791 5.283 -8.961 1.00 92.25 210 ASN A O 1
ATOM 1739 N N . GLU A 1 211 ? 48.844 5.209 -8.062 1.00 89.81 211 GLU A N 1
ATOM 1740 C CA . GLU A 1 211 ? 49.578 5.405 -9.330 1.00 89.81 211 GLU A CA 1
ATOM 1741 C C . GLU A 1 211 ? 49.271 4.332 -10.399 1.00 89.81 211 GLU A C 1
ATOM 1743 O O . GLU A 1 211 ? 49.442 4.574 -11.592 1.00 89.81 211 GLU A O 1
ATOM 1748 N N . GLU A 1 212 ? 48.764 3.165 -9.989 1.00 89.06 212 GLU A N 1
ATOM 1749 C CA . GLU A 1 212 ? 48.358 2.049 -10.857 1.00 89.06 212 GLU A CA 1
ATOM 1750 C C . GLU A 1 212 ? 46.873 2.124 -11.273 1.00 89.06 212 GLU A C 1
ATOM 1752 O O . GLU A 1 212 ? 46.372 1.253 -11.985 1.00 89.06 212 GLU A O 1
ATOM 1757 N N . GLY A 1 213 ? 46.143 3.155 -10.833 1.00 85.94 213 GLY A N 1
ATOM 1758 C CA . GLY A 1 213 ? 44.725 3.362 -11.137 1.00 85.94 213 GLY A CA 1
ATOM 1759 C C . GLY A 1 213 ? 43.753 2.546 -10.275 1.00 85.94 213 GLY A C 1
ATOM 1760 O O . GLY A 1 213 ? 42.542 2.579 -10.526 1.00 85.94 213 GLY A O 1
ATOM 1761 N N . VAL A 1 214 ? 44.241 1.840 -9.253 1.00 88.62 214 VAL A N 1
ATOM 1762 C CA . VAL A 1 214 ? 43.427 1.046 -8.322 1.00 88.62 214 VAL A CA 1
ATOM 1763 C C . VAL A 1 214 ? 42.773 1.972 -7.293 1.00 88.62 214 VAL A C 1
ATOM 1765 O O . VAL A 1 214 ? 43.483 2.765 -6.672 1.00 88.62 214 VAL A O 1
ATOM 1768 N N . PRO A 1 215 ? 41.444 1.893 -7.081 1.00 87.12 215 PRO A N 1
ATOM 1769 C CA . PRO A 1 215 ? 40.773 2.645 -6.024 1.00 87.12 215 PRO A CA 1
ATOM 1770 C C . PRO A 1 215 ? 41.350 2.335 -4.637 1.00 87.12 215 PRO A C 1
ATOM 1772 O O . PRO A 1 215 ? 41.401 1.171 -4.238 1.00 87.12 215 PRO A O 1
ATOM 1775 N N . ILE A 1 216 ? 41.739 3.373 -3.897 1.00 91.50 216 ILE A N 1
ATOM 1776 C CA . ILE A 1 216 ? 42.242 3.271 -2.515 1.00 91.50 216 ILE A CA 1
ATOM 1777 C C . ILE A 1 216 ? 41.337 3.974 -1.497 1.00 91.50 216 ILE A C 1
ATOM 1779 O O . ILE A 1 216 ? 41.383 3.648 -0.314 1.00 91.50 216 ILE A O 1
ATOM 1783 N N . GLU A 1 217 ? 40.452 4.859 -1.957 1.00 92.94 217 GLU A N 1
ATOM 1784 C CA . GLU A 1 217 ? 39.405 5.479 -1.146 1.00 92.94 217 GLU A CA 1
ATOM 1785 C C . GLU A 1 217 ? 38.078 5.461 -1.913 1.00 92.94 217 GLU A C 1
ATOM 1787 O O . GLU A 1 217 ? 38.054 5.679 -3.126 1.00 92.94 217 GLU A O 1
ATOM 1792 N N . TYR A 1 218 ? 36.970 5.235 -1.205 1.00 92.62 218 TYR A N 1
ATOM 1793 C CA . TYR A 1 218 ? 35.616 5.284 -1.753 1.00 92.62 218 TYR A CA 1
ATOM 1794 C C . TYR A 1 218 ? 34.766 6.299 -0.987 1.00 92.62 218 TYR A C 1
ATOM 1796 O O . TYR A 1 218 ? 34.811 6.357 0.243 1.00 92.62 218 TYR A O 1
ATOM 1804 N N . ALA A 1 219 ? 33.937 7.050 -1.705 1.00 90.50 219 ALA A N 1
ATOM 1805 C CA . ALA A 1 219 ? 32.798 7.754 -1.135 1.00 90.50 219 ALA A CA 1
ATOM 1806 C C . ALA A 1 219 ? 31.518 6.966 -1.360 1.00 90.50 219 ALA A C 1
ATOM 1808 O O . ALA A 1 219 ? 31.333 6.345 -2.398 1.00 90.50 219 ALA A O 1
ATOM 1809 N N . MET A 1 220 ? 30.627 7.021 -0.378 1.00 91.19 220 MET A N 1
ATOM 1810 C CA . MET A 1 220 ? 29.263 6.548 -0.544 1.00 91.19 220 MET A CA 1
ATOM 1811 C C . MET A 1 220 ? 28.417 7.703 -1.069 1.00 91.19 220 MET A C 1
ATOM 1813 O O . MET A 1 220 ? 28.266 8.713 -0.379 1.00 91.19 220 MET A O 1
ATOM 1817 N N . GLU A 1 221 ? 27.847 7.530 -2.250 1.00 88.31 221 GLU A N 1
ATOM 1818 C CA . GLU A 1 221 ? 26.852 8.430 -2.815 1.00 88.31 221 GLU A CA 1
ATOM 1819 C C . GLU A 1 221 ? 25.469 7.791 -2.711 1.00 88.31 221 GLU A C 1
ATOM 1821 O O . GLU A 1 221 ? 25.312 6.567 -2.749 1.00 88.31 221 GLU A O 1
ATOM 1826 N N . LYS A 1 222 ? 24.460 8.625 -2.463 1.00 87.44 222 LYS A N 1
ATOM 1827 C CA . LYS A 1 222 ? 23.063 8.202 -2.377 1.00 87.44 222 LYS A CA 1
ATOM 1828 C C . LYS A 1 222 ? 22.340 8.769 -3.585 1.00 87.44 222 LYS A C 1
ATOM 1830 O O . LYS A 1 222 ? 22.264 9.987 -3.715 1.00 87.44 222 LYS A O 1
ATOM 1835 N N . HIS A 1 223 ? 21.758 7.894 -4.387 1.00 86.81 223 HIS A N 1
ATOM 1836 C CA . HIS A 1 223 ? 20.920 8.272 -5.513 1.00 86.81 223 HIS A CA 1
ATOM 1837 C C . HIS A 1 223 ? 19.469 8.005 -5.137 1.00 86.81 223 HIS A C 1
ATOM 1839 O O . HIS A 1 223 ? 19.147 6.971 -4.549 1.00 86.81 223 HIS A O 1
ATOM 1845 N N . ILE A 1 224 ? 18.598 8.961 -5.439 1.00 87.62 224 ILE A N 1
ATOM 1846 C CA . ILE A 1 224 ? 17.163 8.869 -5.181 1.00 87.62 224 ILE A CA 1
ATOM 1847 C C . ILE A 1 224 ? 16.464 9.262 -6.471 1.00 87.62 224 ILE A C 1
ATOM 1849 O O . ILE A 1 224 ? 16.738 10.336 -7.009 1.00 87.62 224 ILE A O 1
ATOM 1853 N N . LYS A 1 225 ? 15.582 8.387 -6.949 1.00 90.75 225 LYS A N 1
ATOM 1854 C CA . LYS A 1 225 ? 14.671 8.618 -8.065 1.00 90.75 225 LYS A CA 1
ATOM 1855 C C . LYS A 1 225 ? 13.259 8.286 -7.610 1.00 90.75 225 LYS A C 1
ATOM 1857 O O . LYS A 1 2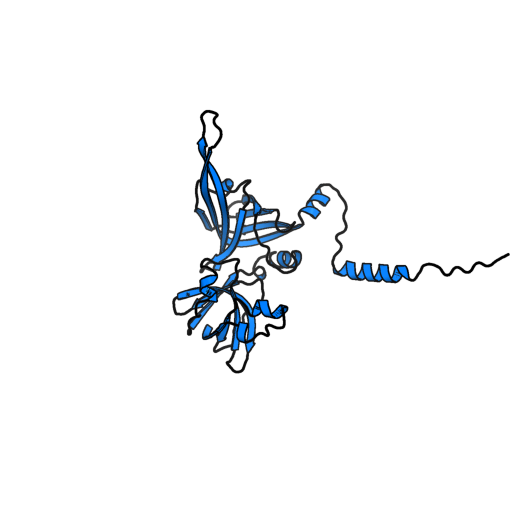25 ? 13.014 7.204 -7.082 1.00 90.75 225 LYS A O 1
ATOM 1862 N N . GLU A 1 226 ? 12.347 9.210 -7.843 1.00 93.00 226 GLU A N 1
ATOM 1863 C CA . GLU A 1 226 ? 10.934 9.087 -7.511 1.00 93.00 226 GLU A CA 1
ATOM 1864 C C . GLU A 1 226 ? 10.105 9.538 -8.715 1.00 93.00 226 GLU A C 1
ATOM 1866 O O . GLU A 1 226 ? 10.371 10.584 -9.315 1.00 93.00 226 GLU A O 1
ATOM 1871 N N . GLY A 1 227 ? 9.128 8.721 -9.095 1.00 93.62 227 GLY A N 1
ATOM 1872 C CA . GLY A 1 227 ? 8.129 9.028 -10.109 1.00 93.62 227 GLY A CA 1
ATOM 1873 C C . GLY A 1 227 ? 6.743 8.976 -9.484 1.00 93.62 227 GLY A C 1
ATOM 1874 O O . GLY A 1 227 ? 6.363 7.960 -8.914 1.00 93.62 227 GLY A O 1
ATOM 1875 N N . ILE A 1 228 ? 5.982 10.058 -9.597 1.00 94.62 228 ILE A N 1
ATOM 1876 C CA . ILE A 1 228 ? 4.613 10.166 -9.093 1.00 94.62 228 ILE A CA 1
ATOM 1877 C C . ILE A 1 228 ? 3.671 10.302 -10.283 1.00 94.62 228 ILE A C 1
ATOM 1879 O O . ILE A 1 228 ? 3.855 11.196 -11.108 1.00 94.62 228 ILE A O 1
ATOM 1883 N N . ILE A 1 229 ? 2.635 9.468 -10.333 1.00 95.19 229 ILE A N 1
ATOM 1884 C CA . ILE A 1 229 ? 1.519 9.581 -11.279 1.00 95.19 229 ILE A CA 1
ATOM 1885 C C . ILE A 1 229 ? 0.243 9.883 -10.507 1.00 95.19 229 ILE A C 1
ATOM 1887 O O . ILE A 1 229 ? -0.052 9.226 -9.507 1.00 95.19 229 ILE A O 1
ATOM 1891 N N . LEU A 1 230 ? -0.541 10.833 -11.013 1.00 96.38 230 LEU A N 1
ATOM 1892 C CA . LEU A 1 230 ? -1.919 11.062 -10.592 1.00 96.38 230 LEU A CA 1
ATOM 1893 C C . LEU A 1 230 ? -2.880 10.644 -11.709 1.00 96.38 230 LEU A C 1
ATOM 1895 O O . LEU A 1 230 ? -2.774 11.137 -12.833 1.00 96.38 230 LEU A O 1
ATOM 1899 N N . CYS A 1 231 ? -3.838 9.770 -11.407 1.00 96.62 231 CYS A N 1
ATOM 1900 C CA . CYS A 1 231 ? -4.826 9.287 -12.375 1.00 96.62 231 CYS A CA 1
ATOM 1901 C C . CYS A 1 231 ? -6.214 9.099 -11.749 1.00 96.62 231 CYS A C 1
ATOM 1903 O O . CYS A 1 231 ? -6.357 8.985 -10.529 1.00 96.62 231 CYS A O 1
ATOM 1905 N N . GLU A 1 232 ? -7.256 9.115 -12.582 1.00 95.62 232 GLU A N 1
ATOM 1906 C CA . GLU A 1 232 ? -8.648 8.986 -12.118 1.00 95.62 232 GLU A CA 1
ATOM 1907 C C . GLU A 1 232 ? -8.965 7.579 -11.626 1.00 95.62 232 GLU A C 1
ATOM 1909 O O . GLU A 1 232 ? -9.657 7.416 -10.621 1.00 95.62 232 GLU A O 1
ATOM 1914 N N . ASP A 1 233 ? -8.456 6.572 -12.330 1.00 96.25 233 ASP A N 1
ATOM 1915 C CA . ASP A 1 233 ? -8.786 5.178 -12.071 1.00 96.25 233 ASP A CA 1
ATOM 1916 C C . ASP A 1 233 ? -7.586 4.265 -12.331 1.00 96.25 233 ASP A C 1
ATOM 1918 O O . ASP A 1 233 ? -6.654 4.624 -13.061 1.00 96.25 233 ASP A O 1
ATOM 1922 N N . ILE A 1 234 ? -7.614 3.077 -11.732 1.00 96.88 234 ILE A N 1
ATOM 1923 C CA . ILE A 1 234 ? -6.620 2.030 -11.953 1.00 96.88 234 ILE A CA 1
ATOM 1924 C C . ILE A 1 234 ? -7.280 0.668 -12.135 1.00 96.88 234 ILE A C 1
ATOM 1926 O O . ILE A 1 234 ? -8.307 0.355 -11.537 1.00 96.88 234 ILE A O 1
ATOM 1930 N N . LYS A 1 235 ? -6.643 -0.171 -12.948 1.00 96.88 235 LYS A N 1
ATOM 1931 C CA . LYS A 1 235 ? -7.022 -1.565 -13.170 1.00 96.88 235 LYS A CA 1
ATOM 1932 C C . LYS A 1 235 ? -5.809 -2.461 -13.076 1.00 96.88 235 LYS A C 1
ATOM 1934 O O . LYS A 1 235 ? -4.709 -2.069 -13.467 1.00 96.88 235 LYS A O 1
ATOM 1939 N N . LEU A 1 236 ? -6.029 -3.671 -12.592 1.00 95.88 236 LEU A N 1
ATOM 1940 C CA . LEU A 1 236 ? -5.000 -4.674 -12.413 1.00 95.88 236 LEU A CA 1
ATOM 1941 C C . LEU A 1 236 ? -5.361 -5.934 -13.187 1.00 95.88 236 LEU A C 1
ATOM 1943 O O . LEU A 1 236 ? -6.483 -6.424 -13.138 1.00 95.88 236 LEU A O 1
ATOM 1947 N N . ASP A 1 237 ? -4.368 -6.478 -13.870 1.00 95.31 237 ASP A N 1
ATOM 1948 C CA . ASP A 1 237 ? -4.379 -7.859 -14.332 1.00 95.31 237 ASP A CA 1
ATOM 1949 C C . ASP A 1 237 ? -3.130 -8.550 -13.792 1.00 95.31 237 ASP A C 1
ATOM 1951 O O . ASP A 1 237 ? -2.100 -7.907 -13.575 1.00 95.31 237 ASP A O 1
ATOM 1955 N N . HIS A 1 238 ? -3.209 -9.848 -13.543 1.00 93.50 238 HIS A N 1
ATOM 1956 C CA . HIS A 1 238 ? -2.093 -10.593 -12.985 1.00 93.50 238 HIS A CA 1
ATOM 1957 C C . HIS A 1 238 ? -2.069 -12.027 -13.491 1.00 93.50 238 HIS A C 1
ATOM 1959 O O . HIS A 1 238 ? -3.090 -12.666 -13.745 1.00 93.50 238 HIS A O 1
ATOM 1965 N N . HIS A 1 239 ? -0.863 -1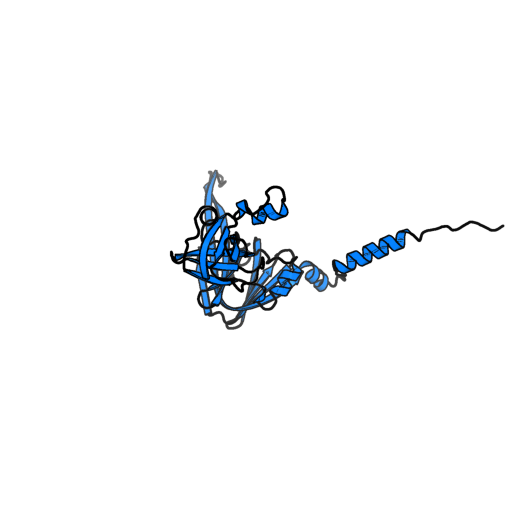2.574 -13.573 1.00 91.12 239 HIS A N 1
ATOM 1966 C CA . HIS A 1 239 ? -0.659 -13.978 -13.889 1.00 91.12 239 HIS A CA 1
ATOM 1967 C C . HIS A 1 239 ? 0.601 -14.489 -13.213 1.00 91.12 239 HIS A C 1
ATOM 1969 O O . HIS A 1 239 ? 1.573 -13.763 -13.015 1.00 91.12 239 HIS A O 1
ATOM 1975 N N . ASN A 1 240 ? 0.608 -15.777 -12.886 1.00 88.50 240 ASN A N 1
ATOM 1976 C CA . ASN A 1 240 ? 1.817 -16.426 -12.407 1.00 88.50 240 ASN A CA 1
ATOM 1977 C C . ASN A 1 240 ? 2.839 -16.498 -13.561 1.00 88.50 240 ASN A C 1
ATOM 1979 O O . ASN A 1 240 ? 2.614 -17.188 -14.562 1.00 88.50 240 ASN A O 1
ATOM 1983 N N . GLY A 1 241 ? 3.953 -15.775 -13.434 1.00 85.06 241 GLY A N 1
ATOM 1984 C CA . GLY A 1 241 ? 4.973 -15.627 -14.474 1.00 85.06 241 GLY A CA 1
ATOM 1985 C C . GLY A 1 241 ? 5.663 -16.946 -14.820 1.00 85.06 241 GLY A C 1
ATOM 1986 O O . GLY A 1 241 ? 5.939 -17.222 -15.991 1.00 85.06 241 GLY A O 1
ATOM 1987 N N . PHE A 1 242 ? 5.858 -17.824 -13.831 1.00 85.12 242 PHE A N 1
ATOM 1988 C CA . PHE A 1 242 ? 6.402 -19.162 -14.064 1.00 85.12 242 PHE A CA 1
ATOM 1989 C C . PHE A 1 242 ? 5.444 -20.015 -14.903 1.00 85.12 242 PHE A C 1
ATOM 1991 O O . PHE A 1 242 ? 5.846 -20.562 -15.932 1.00 85.12 242 PHE A O 1
ATOM 1998 N N . LEU A 1 243 ? 4.166 -20.081 -14.518 1.00 87.69 243 LEU A N 1
ATOM 1999 C CA . LEU A 1 243 ? 3.156 -20.850 -15.252 1.00 87.69 243 LEU A CA 1
ATOM 2000 C C . LEU A 1 243 ? 2.937 -20.305 -16.669 1.00 87.69 243 LEU A C 1
ATOM 2002 O O . LEU A 1 243 ? 2.834 -21.083 -17.622 1.00 87.69 243 LEU A O 1
ATOM 2006 N N . ARG A 1 244 ? 2.933 -18.978 -16.835 1.00 85.69 244 ARG A N 1
ATOM 2007 C CA . ARG A 1 244 ? 2.877 -18.345 -18.157 1.00 85.69 244 ARG A CA 1
ATOM 2008 C C . ARG A 1 244 ? 4.089 -18.722 -19.007 1.00 85.69 244 ARG A C 1
ATOM 2010 O O . ARG A 1 244 ? 3.916 -19.167 -20.134 1.00 85.69 244 ARG A O 1
ATOM 2017 N N . THR A 1 245 ? 5.295 -18.666 -18.445 1.00 86.44 245 THR A N 1
ATOM 2018 C CA . THR A 1 245 ? 6.524 -19.067 -19.148 1.00 86.44 245 THR A CA 1
ATOM 2019 C C . THR A 1 245 ? 6.487 -20.533 -19.589 1.00 86.44 245 THR A C 1
ATOM 2021 O O . THR A 1 245 ? 6.939 -20.857 -20.689 1.00 86.44 245 THR A O 1
ATOM 2024 N N . LEU A 1 246 ? 5.954 -21.438 -18.758 1.00 88.19 246 LEU A N 1
ATOM 2025 C CA . LEU A 1 246 ? 5.763 -22.838 -19.148 1.00 88.19 246 LEU A CA 1
ATOM 2026 C C . LEU A 1 246 ? 4.802 -22.954 -20.336 1.00 88.19 246 LEU A C 1
ATOM 2028 O O . LEU A 1 246 ? 5.129 -23.623 -21.317 1.00 88.19 246 LEU A O 1
ATOM 2032 N N . ARG A 1 247 ? 3.657 -22.262 -20.274 1.00 87.44 247 ARG A N 1
ATOM 2033 C CA . ARG A 1 247 ? 2.662 -22.232 -21.354 1.00 87.44 247 ARG A CA 1
ATOM 2034 C C . ARG A 1 247 ? 3.254 -21.707 -22.660 1.00 87.44 247 ARG A C 1
ATOM 2036 O O . ARG A 1 247 ? 3.090 -22.352 -23.691 1.00 87.44 247 ARG A O 1
ATOM 2043 N N . ASP A 1 248 ? 3.977 -20.593 -22.605 1.00 89.81 248 ASP A N 1
ATOM 2044 C CA . ASP A 1 248 ? 4.578 -19.939 -23.774 1.00 89.81 248 ASP A CA 1
ATOM 2045 C C . ASP A 1 248 ? 5.664 -20.814 -24.425 1.00 89.81 248 ASP A C 1
ATOM 2047 O O . ASP A 1 248 ? 5.872 -20.770 -25.636 1.00 89.81 248 ASP A O 1
ATOM 2051 N N . LYS A 1 249 ? 6.315 -21.683 -23.640 1.00 92.38 249 LYS A N 1
ATOM 2052 C CA . LYS A 1 249 ? 7.254 -22.708 -24.127 1.00 92.38 249 LYS A CA 1
ATOM 2053 C C . LYS A 1 249 ? 6.572 -24.002 -24.592 1.00 92.38 249 LYS A C 1
ATOM 2055 O O . LYS A 1 249 ? 7.265 -24.958 -24.938 1.00 92.38 249 LYS A O 1
ATOM 2060 N N . GLY A 1 250 ? 5.240 -24.065 -24.580 1.00 91.19 250 GLY A N 1
ATOM 2061 C CA . GLY A 1 250 ? 4.470 -25.260 -24.937 1.00 91.19 250 GLY A CA 1
ATOM 2062 C C . GLY A 1 250 ? 4.579 -26.404 -23.922 1.00 91.19 250 GLY A C 1
ATOM 2063 O O . GLY A 1 250 ? 4.283 -27.552 -24.252 1.00 91.19 250 GLY A O 1
ATOM 2064 N N . ILE A 1 251 ? 5.017 -26.124 -22.691 1.00 90.12 251 ILE A N 1
ATOM 2065 C CA . ILE A 1 251 ? 5.146 -27.122 -21.627 1.00 90.12 251 ILE A CA 1
ATOM 2066 C C . ILE A 1 251 ? 3.783 -27.293 -20.955 1.00 90.12 251 ILE A C 1
ATOM 2068 O O . ILE A 1 251 ? 3.226 -26.353 -20.390 1.00 90.12 251 ILE A O 1
ATOM 2072 N N . THR A 1 252 ? 3.248 -28.513 -20.999 1.00 86.38 252 THR A N 1
ATOM 2073 C CA . THR A 1 252 ? 1.989 -28.848 -20.322 1.00 86.38 252 THR A CA 1
ATOM 2074 C C . THR A 1 252 ? 2.224 -28.992 -18.822 1.00 86.38 252 THR A C 1
ATOM 2076 O O . THR A 1 252 ? 3.140 -29.695 -18.398 1.00 86.38 252 THR A O 1
ATOM 2079 N N . TYR A 1 253 ? 1.376 -28.358 -18.021 1.00 80.88 253 TYR A N 1
ATOM 2080 C CA . TYR A 1 253 ? 1.374 -28.471 -16.568 1.00 80.88 253 TYR A CA 1
ATOM 2081 C C . TYR A 1 253 ? -0.066 -28.584 -16.059 1.00 80.88 253 TYR A C 1
ATOM 2083 O O . TYR A 1 253 ? -1.015 -28.215 -16.753 1.00 80.88 253 TYR A O 1
ATOM 2091 N N . THR A 1 254 ? -0.225 -29.090 -14.840 1.00 77.81 254 THR A N 1
ATOM 2092 C CA . THR A 1 254 ? -1.509 -29.125 -14.137 1.00 77.81 254 THR A CA 1
ATOM 2093 C C . THR A 1 254 ? -1.358 -28.315 -12.864 1.00 77.81 254 THR A C 1
ATOM 2095 O O . THR A 1 254 ? -0.511 -28.619 -12.028 1.00 77.81 254 THR A O 1
ATOM 2098 N N . GLU A 1 255 ? -2.152 -27.260 -12.746 1.00 68.62 255 GLU A N 1
ATOM 2099 C CA . GLU A 1 255 ? -2.259 -26.495 -11.513 1.00 68.62 255 GLU A CA 1
ATOM 2100 C C . GLU A 1 255 ? -3.085 -27.310 -10.515 1.00 68.62 255 GLU A C 1
ATOM 2102 O O . GLU A 1 255 ? -4.202 -27.720 -10.823 1.00 68.62 255 GLU A O 1
ATOM 2107 N N . ILE A 1 256 ? -2.512 -27.594 -9.348 1.00 69.69 256 ILE A N 1
ATOM 2108 C CA . ILE A 1 256 ? -3.195 -28.321 -8.278 1.00 69.69 256 ILE A CA 1
ATOM 2109 C C . ILE A 1 256 ? -3.622 -27.278 -7.252 1.00 69.69 256 ILE A C 1
ATOM 2111 O O . ILE A 1 256 ? -2.762 -26.660 -6.621 1.00 69.69 256 ILE A O 1
ATOM 2115 N N . LYS A 1 257 ? -4.929 -27.066 -7.078 1.00 62.72 257 LYS A N 1
ATOM 2116 C CA . LYS A 1 257 ? -5.424 -26.139 -6.054 1.00 62.72 257 LYS A CA 1
ATOM 2117 C C . LYS A 1 257 ? -5.365 -26.812 -4.687 1.00 62.72 257 LYS A C 1
ATOM 2119 O O . LYS A 1 257 ? -5.459 -28.030 -4.573 1.00 62.72 257 LYS A O 1
ATOM 2124 N N . GLU A 1 258 ? -5.241 -26.031 -3.618 1.00 54.72 258 GLU A N 1
ATOM 2125 C CA . GLU A 1 258 ? -5.110 -26.563 -2.251 1.00 54.72 258 GLU A CA 1
ATOM 2126 C C . GLU A 1 258 ? -6.288 -27.481 -1.841 1.00 54.72 258 GLU A C 1
ATOM 2128 O O . GLU A 1 258 ? -6.106 -28.445 -1.091 1.00 54.72 258 GLU A O 1
ATOM 2133 N N . GLY A 1 259 ? -7.484 -27.247 -2.399 1.00 57.53 259 GLY A N 1
ATOM 2134 C CA . GLY A 1 259 ? -8.643 -28.140 -2.268 1.00 57.53 259 GLY A CA 1
ATOM 2135 C C . GLY A 1 259 ? -8.423 -29.522 -2.896 1.00 57.53 259 GLY A C 1
ATOM 2136 O O . GLY A 1 259 ? -8.725 -30.534 -2.266 1.00 57.53 259 GLY A O 1
ATOM 2137 N N . ASP A 1 260 ? -7.787 -29.571 -4.067 1.00 55.75 260 ASP A N 1
ATOM 2138 C CA . ASP A 1 260 ? -7.482 -30.808 -4.795 1.00 55.75 260 ASP A CA 1
ATOM 2139 C C . ASP A 1 260 ? -6.419 -31.644 -4.061 1.00 55.75 260 ASP A C 1
ATOM 2141 O O . ASP A 1 260 ? -6.412 -32.872 -4.141 1.00 55.75 260 ASP A O 1
ATOM 2145 N N . ILE A 1 261 ? -5.538 -31.003 -3.279 1.00 56.19 261 ILE A N 1
ATOM 2146 C CA . ILE A 1 261 ? -4.523 -31.689 -2.461 1.00 56.19 261 ILE A CA 1
ATOM 2147 C C . ILE A 1 261 ? -5.172 -32.487 -1.323 1.00 56.19 261 ILE A C 1
ATOM 2149 O O . ILE A 1 261 ? -4.710 -33.587 -1.007 1.00 56.19 261 ILE A O 1
ATOM 2153 N N . ARG A 1 262 ? -6.243 -31.975 -0.695 1.00 53.41 262 ARG A N 1
ATOM 2154 C CA . ARG A 1 262 ? -6.967 -32.722 0.354 1.00 53.41 262 ARG A CA 1
ATOM 2155 C C . ARG A 1 262 ? -7.627 -33.970 -0.217 1.00 53.41 262 ARG A C 1
ATOM 2157 O O . ARG A 1 262 ? -7.569 -35.026 0.418 1.00 53.41 262 ARG A O 1
ATOM 2164 N N . ASP A 1 263 ? -8.172 -33.870 -1.421 1.00 55.25 263 ASP A N 1
ATOM 2165 C CA . ASP A 1 263 ? -8.778 -35.001 -2.115 1.00 55.25 263 ASP A CA 1
ATOM 2166 C C . ASP A 1 263 ? -7.720 -36.006 -2.581 1.00 55.25 263 ASP A C 1
ATOM 2168 O O . ASP A 1 263 ? -7.871 -37.202 -2.330 1.00 55.25 263 ASP A O 1
ATOM 2172 N N . LEU A 1 264 ? -6.580 -35.541 -3.104 1.00 56.16 264 LEU A N 1
ATOM 2173 C CA . LEU A 1 264 ? -5.435 -36.390 -3.453 1.00 56.16 264 LEU A CA 1
ATOM 2174 C C . LEU A 1 264 ? -4.860 -37.124 -2.237 1.00 56.16 264 LEU A C 1
ATOM 2176 O O . LEU A 1 264 ? -4.576 -38.317 -2.319 1.00 56.16 264 LEU A O 1
ATOM 2180 N N . LYS A 1 265 ? -4.728 -36.460 -1.084 1.00 52.81 265 LYS A N 1
ATOM 2181 C CA . LYS A 1 265 ? -4.259 -37.096 0.159 1.00 52.81 265 LYS A CA 1
ATOM 2182 C C . LYS A 1 265 ? -5.260 -38.145 0.653 1.00 52.81 265 LYS A C 1
ATOM 2184 O O . LYS A 1 265 ? -4.868 -39.246 1.031 1.00 52.81 265 LYS A O 1
ATOM 2189 N N . THR A 1 266 ? -6.554 -37.845 0.546 1.00 54.78 266 THR A N 1
ATOM 2190 C CA . THR A 1 266 ? -7.644 -38.774 0.876 1.00 54.78 266 THR A CA 1
ATOM 2191 C C . THR A 1 266 ? -7.680 -39.980 -0.074 1.00 54.78 266 THR A C 1
ATOM 2193 O O . THR A 1 266 ? -7.936 -41.103 0.365 1.00 54.78 266 THR A O 1
ATOM 2196 N N . GLU A 1 267 ? -7.408 -39.794 -1.366 1.00 53.78 267 GLU A N 1
ATOM 2197 C CA . GLU A 1 267 ? -7.288 -40.885 -2.340 1.00 53.78 267 GLU A CA 1
ATOM 2198 C C . GLU A 1 267 ? -6.012 -41.712 -2.150 1.00 53.78 267 GLU A C 1
ATOM 2200 O O . GLU A 1 267 ? -6.065 -42.943 -2.228 1.00 53.78 267 GLU A O 1
ATOM 2205 N N . MET A 1 268 ? -4.882 -41.077 -1.829 1.00 52.25 268 MET A N 1
ATOM 2206 C CA . MET A 1 268 ? -3.631 -41.767 -1.507 1.00 52.25 268 MET A CA 1
ATOM 2207 C C . MET A 1 268 ? -3.776 -42.629 -0.246 1.00 52.25 268 MET A C 1
ATOM 2209 O O . MET A 1 268 ? -3.400 -43.805 -0.268 1.00 52.25 268 MET A O 1
ATOM 2213 N N . ASP A 1 269 ? -4.417 -42.116 0.807 1.00 54.31 269 ASP A N 1
ATOM 2214 C CA . ASP A 1 269 ? -4.692 -42.873 2.036 1.00 54.31 269 ASP A CA 1
ATOM 2215 C C . ASP A 1 269 ? -5.685 -44.030 1.798 1.00 54.31 269 ASP A C 1
ATOM 2217 O O . ASP A 1 269 ? -5.519 -45.130 2.339 1.00 54.31 269 ASP A O 1
ATOM 2221 N N . LYS A 1 270 ? -6.675 -43.850 0.908 1.00 53.75 270 LYS A N 1
ATOM 2222 C CA . LYS A 1 270 ? -7.575 -44.931 0.452 1.00 53.75 270 LYS A CA 1
ATOM 2223 C C . LYS A 1 270 ? -6.859 -45.975 -0.421 1.00 53.75 270 LYS A C 1
ATOM 2225 O O . LYS A 1 270 ? -7.246 -47.148 -0.418 1.00 53.75 270 LYS A O 1
ATOM 2230 N N . GLY A 1 271 ? -5.811 -45.583 -1.146 1.00 47.66 271 GLY A N 1
ATOM 2231 C CA . GLY A 1 271 ? -4.997 -46.450 -2.004 1.00 47.66 271 GLY A CA 1
ATOM 2232 C C . GLY A 1 271 ? -4.034 -47.370 -1.243 1.00 47.66 271 GLY A C 1
ATOM 2233 O O . GLY A 1 271 ? -3.758 -48.485 -1.704 1.00 47.66 271 GLY A O 1
ATOM 2234 N N . PHE A 1 272 ? -3.572 -46.969 -0.053 1.00 41.12 272 PHE A N 1
ATOM 2235 C CA . PHE A 1 272 ? -2.643 -47.767 0.763 1.00 41.12 272 PHE A CA 1
ATOM 2236 C C . PHE A 1 272 ? -3.297 -48.957 1.491 1.00 41.12 272 PHE A C 1
ATOM 2238 O O . PHE A 1 272 ? -2.610 -49.933 1.794 1.00 41.12 272 PHE A O 1
ATOM 2245 N N . TYR A 1 273 ? -4.623 -48.969 1.675 1.00 41.06 273 TYR A N 1
ATOM 2246 C CA . TYR A 1 273 ? -5.335 -50.094 2.308 1.00 41.06 273 TYR A CA 1
ATOM 2247 C C . TYR A 1 273 ? -5.736 -51.238 1.356 1.00 41.06 273 TYR A C 1
ATOM 2249 O O . TYR A 1 273 ? -6.297 -52.243 1.799 1.00 41.06 273 TYR A O 1
ATOM 2257 N N . LYS A 1 274 ? -5.431 -51.150 0.051 1.00 41.31 274 LYS A N 1
ATOM 2258 C CA . LYS A 1 274 ? -5.850 -52.151 -0.956 1.00 41.31 274 LYS A CA 1
ATOM 2259 C C . LYS A 1 274 ? -4.733 -53.010 -1.561 1.00 41.31 274 LYS A C 1
ATOM 2261 O O . LYS A 1 274 ? -4.928 -53.607 -2.620 1.00 41.31 274 LYS A O 1
ATOM 2266 N N . ARG A 1 275 ? -3.584 -53.187 -0.893 1.00 38.44 275 ARG A N 1
ATOM 2267 C CA . ARG A 1 275 ? -2.565 -54.164 -1.339 1.00 38.44 275 ARG A CA 1
ATOM 2268 C C . ARG A 1 275 ? -2.472 -55.411 -0.445 1.00 38.44 275 ARG A C 1
ATOM 2270 O O . ARG A 1 275 ? -1.735 -55.461 0.526 1.00 38.44 275 ARG A O 1
ATOM 2277 N N . ARG A 1 276 ? -3.156 -56.455 -0.942 1.00 36.19 276 ARG A N 1
ATOM 2278 C CA . ARG A 1 276 ? -2.807 -57.895 -0.922 1.00 36.19 276 ARG A CA 1
ATOM 2279 C C . ARG A 1 276 ? -2.950 -58.685 0.394 1.00 36.19 276 ARG A C 1
ATOM 2281 O O . ARG A 1 276 ? -1.973 -59.014 1.053 1.00 36.19 276 ARG A O 1
ATOM 2288 N N . ARG A 1 277 ? -4.148 -59.248 0.603 1.00 33.28 277 ARG A N 1
ATOM 2289 C CA . ARG A 1 277 ? -4.286 -60.679 0.946 1.00 33.28 277 ARG A CA 1
ATOM 2290 C C . ARG A 1 277 ? -4.627 -61.447 -0.332 1.00 33.28 277 ARG A C 1
ATOM 2292 O O . ARG A 1 277 ? -5.790 -61.519 -0.702 1.00 33.28 277 ARG A O 1
ATOM 2299 N N . TYR A 1 278 ? -3.629 -62.023 -0.995 1.00 32.84 278 TYR A N 1
ATOM 2300 C CA . TYR A 1 278 ? -3.870 -63.151 -1.898 1.00 32.84 278 TYR A CA 1
ATOM 2301 C C . TYR A 1 278 ? -3.381 -64.415 -1.194 1.00 32.84 278 TYR A C 1
ATOM 2303 O O . TYR A 1 278 ? -2.181 -64.639 -1.043 1.00 32.84 278 TYR A O 1
ATOM 2311 N N . LYS A 1 279 ? -4.348 -65.196 -0.697 1.00 33.31 279 LYS A N 1
ATOM 2312 C CA . LYS A 1 279 ? -4.161 -66.574 -0.236 1.00 33.31 279 LYS A CA 1
ATOM 2313 C C . LYS A 1 279 ? -3.743 -67.425 -1.435 1.00 33.31 279 LYS A C 1
ATOM 2315 O O . LYS A 1 279 ? -4.415 -67.411 -2.461 1.00 33.31 279 LYS A O 1
ATOM 2320 N N . LYS A 1 280 ? -2.658 -68.175 -1.270 1.00 32.06 280 LYS A N 1
ATOM 2321 C CA . LYS A 1 280 ? -2.194 -69.201 -2.202 1.00 32.06 280 LYS A CA 1
ATOM 2322 C C . LYS A 1 280 ? -2.967 -70.499 -1.910 1.00 32.06 280 LYS A C 1
ATOM 2324 O O . LYS A 1 280 ? -2.782 -71.090 -0.855 1.00 32.06 280 LYS A O 1
ATOM 2329 N N . TYR A 1 281 ? -3.848 -70.883 -2.824 1.00 30.66 281 TYR A N 1
ATOM 2330 C CA . TYR A 1 281 ? -4.339 -72.244 -3.092 1.00 30.66 281 TYR A CA 1
ATOM 2331 C C . TYR A 1 281 ? -4.354 -72.298 -4.636 1.00 30.66 281 TYR A C 1
ATOM 2333 O O . TYR A 1 281 ? -4.735 -71.305 -5.250 1.00 30.66 281 TYR A O 1
ATOM 2341 N N . ILE A 1 282 ? -3.859 -73.311 -5.343 1.00 29.22 282 ILE A N 1
ATOM 2342 C CA . ILE A 1 282 ? -4.287 -74.715 -5.379 1.00 29.22 282 ILE A CA 1
ATOM 2343 C C . ILE A 1 282 ? -3.176 -75.551 -6.069 1.00 29.22 282 ILE A C 1
ATOM 2345 O O . ILE A 1 282 ? -2.467 -75.011 -6.918 1.00 29.22 282 ILE A O 1
ATOM 2349 N N . SER A 1 283 ? -3.130 -76.839 -5.679 1.00 34.25 283 SER A N 1
ATOM 2350 C CA . SER A 1 283 ? -2.550 -78.057 -6.298 1.00 34.25 283 SER A CA 1
ATOM 2351 C C . SER A 1 283 ? -1.061 -78.104 -6.614 1.00 34.25 283 SER A C 1
ATOM 2353 O O . SER A 1 283 ? -0.654 -77.509 -7.635 1.00 34.25 283 SER A O 1
#

Secondary structure (DSSP, 8-state):
-EEEEEEEGGGSS-TT-HHHHHHHSS-EEEEESS-------TT-EEEEE-TTS-EEEEEEEEEEEETTEEEEEEEE-GGG-SS-HHHHHHSPPPPEE-EEEEEE-GGGSBTHHHHHHHTTTSPPP-TTBEEEEEEETTEEEEEEEEETTEEEEEEEEEEEEEEEEETT-SSGGGGTTSPBSEEEEEE-TTS-EEEEEEEEEEEEEEEEE-TTS-EEEEEEEEEEEEEEEEEEEEEEEEEEHHHHHHHHTT-------HHHHHHHHHHHHHHHTTS--------

Organism: NCBI:txid2828781

Sequence (283 aa):
MNIIKAVNNSRFVSKKDERYYEIGYGCKRIYTDEKLDIPVEKNIVYNIQTKSGQSFEVVIVDSGKDDLGEFIVLDPTERYWEDEESTFTTNRVAKGIGTIRKIFSPYDIDGGKELVEAINGWWPDFHDVEFIVNREANDITMNIKNVLFYEINLKMINVLDEKFVGEECTGFESFYNNKINNIEINRDERGMYKIVVENSYKEYIPKERNEEGVPIEYAMEKHIKEGIILCEDIKLDHHNGFLRTLRDKGITYTEIKEGDIRDLKTEMDKGFYKRRRYKKYIS

Radius of gyration: 25.95 Å; chains: 1; bounding box: 70×97×54 Å